Protein AF-A0A4Q8B9F4-F1 (afdb_monomer_lite)

Sequence (255 aa):
MKPRIVRTHDILRYARDASPHEETLDGYLNYYFVTSSPDGSLPRIQLERGINAPANVHGPDGVRRPVVALRSSPWKAGHATNPWYDEFDLNHGRVRYYGDHKATTPGSLGTTAGNKALIEAWPLFAATSIKDRLLAPPLLLFRSVTVERDGQALVKGHVEFCGVGIIQSLEQVVQQDGNTGGSFPNLALDIAVVDASDRGDAFDMRWIDDRRNPDLDSLQANRYAPLSWSRWVREGNHAFPQIQRSVIPPPRTGS

pLDDT: mean 91.55, std 11.6, range [42.44, 98.81]

Foldseek 3Di:
DDWQKDFFQFKEFADPPDDLCDQDDPNGGHPSVRQDDNVNPDDTFDDDAAKTWDDWFAAPLGIAGLAIEHEFECVPPPPPQFPDGWDAPLQFQKIKDKHPDDPPDPDAQLPDPRRVVVVVLVCLQVDPALQSVLRRHKYWYKYQDWDADPNDTRRDRMIGTRAIWGWPDKDWDWTADRPPRDIDIIIITIIFHWDQVVVPRMATSVLSVLSRDRHDDSVSSCPRPGPLSVVCSVPPPVSRVPTGRHNDPDPPPDD

Organism: NCBI:txid1077942

Secondary structure (DSSP, 8-state):
----EEETT-EEE--TT--TT-SEETTEEEHHHHHS-TTS-S------SEEE-PPPEEETTEEE---EEEEE-GGGTT-TT-S---EEEGGGTEEEEE-S--TT--SSTT-SHHHHHHHHHHHHHS-SSHHHHHHPPPEEEEEE--EEETTEEE-SSEEEEEEEEEEEEEEEEEEE-TTT--EEEEEEEEEEEBP-GGGTSEEETHHHHHHH-TTS-TTGGGTTS-HHHHHHHHHGGGGHHHHB---PPPP----

Structure (mmCIF, N/CA/C/O backbone):
data_AF-A0A4Q8B9F4-F1
#
_entry.id   AF-A0A4Q8B9F4-F1
#
loop_
_atom_site.group_PDB
_atom_site.id
_atom_site.type_symbol
_atom_site.label_atom_id
_atom_site.label_alt_id
_atom_site.label_comp_id
_atom_site.label_asym_id
_atom_site.label_entity_id
_atom_site.label_seq_id
_atom_site.pdbx_PDB_ins_code
_atom_site.Cartn_x
_atom_site.Cartn_y
_atom_site.Cartn_z
_atom_site.occupancy
_atom_site.B_iso_or_equiv
_atom_site.auth_seq_id
_atom_site.auth_comp_id
_atom_site.auth_asym_id
_atom_site.auth_atom_id
_atom_site.pdbx_PDB_model_num
ATOM 1 N N . MET A 1 1 ? 0.426 -23.642 -6.861 1.00 71.88 1 MET A N 1
ATOM 2 C CA . MET A 1 1 ? -0.127 -22.935 -5.682 1.00 71.88 1 MET A CA 1
ATOM 3 C C . MET A 1 1 ? -1.546 -22.457 -5.997 1.00 71.88 1 MET A C 1
ATOM 5 O O . MET A 1 1 ? -1.733 -21.880 -7.070 1.00 71.88 1 MET A O 1
ATOM 9 N N . LYS A 1 2 ? -2.529 -22.736 -5.120 1.00 84.38 2 LYS A N 1
ATOM 10 C CA . LYS A 1 2 ? -3.940 -22.311 -5.277 1.00 84.38 2 LYS A CA 1
ATOM 11 C C . LYS A 1 2 ? -4.011 -20.769 -5.347 1.00 84.38 2 LYS A C 1
ATOM 13 O O . LYS A 1 2 ? -3.293 -20.130 -4.574 1.00 84.38 2 LYS A O 1
ATOM 18 N N . PRO A 1 3 ? -4.809 -20.172 -6.254 1.00 89.25 3 PRO A N 1
ATOM 19 C CA . PRO A 1 3 ? -5.053 -18.728 -6.253 1.00 89.25 3 PRO A CA 1
ATOM 20 C C . PRO A 1 3 ? -5.606 -18.252 -4.908 1.00 89.25 3 PRO A C 1
ATOM 22 O O . PRO A 1 3 ? -6.408 -18.961 -4.298 1.00 89.25 3 PRO A O 1
ATOM 25 N N . ARG A 1 4 ? -5.192 -17.062 -4.459 1.00 94.06 4 ARG A N 1
ATOM 26 C CA . ARG A 1 4 ? -5.717 -16.427 -3.238 1.00 94.06 4 ARG A CA 1
ATOM 27 C C . ARG A 1 4 ? -6.233 -15.049 -3.604 1.00 94.06 4 ARG A C 1
ATOM 29 O O . ARG A 1 4 ? -5.455 -14.130 -3.832 1.00 94.06 4 ARG A O 1
ATOM 36 N N . ILE A 1 5 ? -7.547 -14.967 -3.759 1.00 96.19 5 ILE A N 1
ATOM 37 C CA . ILE A 1 5 ? -8.224 -13.828 -4.370 1.00 96.19 5 ILE A CA 1
ATOM 38 C C . ILE A 1 5 ? -8.816 -12.932 -3.285 1.00 96.19 5 ILE A C 1
ATOM 40 O O . ILE A 1 5 ? -9.448 -13.433 -2.360 1.00 96.19 5 ILE A O 1
ATOM 44 N N . VAL A 1 6 ? -8.644 -11.621 -3.439 1.00 97.88 6 VAL A N 1
ATOM 45 C CA . VAL A 1 6 ? -9.356 -10.586 -2.676 1.00 97.88 6 VAL A CA 1
ATOM 46 C C . VAL A 1 6 ? -9.935 -9.563 -3.638 1.00 97.88 6 VAL A C 1
ATOM 48 O O . VAL A 1 6 ? -9.301 -9.226 -4.639 1.00 97.88 6 VAL A O 1
ATOM 51 N N . ARG A 1 7 ? -11.142 -9.086 -3.356 1.00 97.88 7 ARG A N 1
ATOM 52 C CA . ARG A 1 7 ? -11.835 -8.071 -4.146 1.00 97.88 7 ARG A CA 1
ATOM 53 C C . ARG A 1 7 ? -11.910 -6.757 -3.410 1.00 97.88 7 ARG A C 1
ATOM 55 O O . ARG A 1 7 ? -11.971 -6.723 -2.182 1.00 97.88 7 ARG A O 1
ATOM 62 N N . THR A 1 8 ? -11.918 -5.666 -4.163 1.00 97.00 8 THR A N 1
ATOM 63 C CA . THR A 1 8 ? -12.261 -4.361 -3.595 1.00 97.00 8 THR A CA 1
ATOM 64 C C . THR A 1 8 ? -13.626 -4.468 -2.903 1.00 97.00 8 THR A C 1
ATOM 66 O O . THR A 1 8 ? -14.550 -5.065 -3.451 1.00 97.00 8 THR A O 1
ATOM 69 N N . HIS A 1 9 ? -13.738 -3.898 -1.704 1.00 97.06 9 HIS A N 1
ATOM 70 C CA . HIS A 1 9 ? -14.872 -4.011 -0.779 1.00 97.06 9 HIS A CA 1
ATOM 71 C C . HIS A 1 9 ? -15.017 -5.343 -0.027 1.00 97.06 9 HIS A C 1
ATOM 73 O O . HIS A 1 9 ? -15.901 -5.443 0.827 1.00 97.06 9 HIS A O 1
ATOM 79 N N . ASP A 1 10 ? -14.142 -6.335 -0.241 1.00 98.19 10 ASP A N 1
ATOM 80 C CA . ASP A 1 10 ? -14.108 -7.502 0.644 1.00 98.19 10 ASP A CA 1
ATOM 81 C C . ASP A 1 10 ? -13.783 -7.049 2.071 1.00 98.19 10 ASP A C 1
ATOM 83 O O . ASP A 1 10 ? -12.840 -6.286 2.309 1.00 98.19 10 ASP A O 1
ATOM 87 N N . ILE A 1 11 ? -14.559 -7.553 3.031 1.00 98.19 11 ILE A N 1
ATOM 88 C CA . ILE A 1 11 ? -14.303 -7.375 4.457 1.00 98.19 11 ILE A CA 1
ATOM 89 C C . ILE A 1 11 ? -13.530 -8.591 4.957 1.00 98.19 11 ILE A C 1
ATOM 91 O O . ILE A 1 11 ? -13.988 -9.730 4.858 1.00 98.19 11 ILE A O 1
ATOM 95 N N . LEU A 1 12 ? -12.355 -8.331 5.522 1.00 98.44 12 LEU A N 1
ATOM 96 C CA . LEU A 1 12 ? -11.452 -9.338 6.043 1.00 98.44 12 LEU A CA 1
ATOM 97 C C . LEU A 1 12 ? -11.388 -9.279 7.565 1.00 98.44 12 LEU A C 1
ATOM 99 O O . LEU A 1 12 ? -11.321 -8.206 8.178 1.00 98.44 12 LEU A O 1
ATOM 103 N N . ARG A 1 13 ? -11.304 -10.458 8.178 1.00 97.75 13 ARG A N 1
ATOM 104 C CA . ARG A 1 13 ? -10.969 -10.611 9.588 1.00 97.75 13 ARG A CA 1
ATOM 105 C C . ARG A 1 13 ? -9.460 -10.465 9.772 1.00 97.75 13 ARG A C 1
ATOM 107 O O . ARG A 1 13 ? -8.675 -11.247 9.240 1.00 97.75 13 ARG A O 1
ATOM 114 N N . TYR A 1 14 ? -9.057 -9.480 10.571 1.00 97.31 14 TYR A N 1
ATOM 115 C CA . TYR A 1 14 ? -7.672 -9.255 10.990 1.00 97.31 14 TYR A CA 1
ATOM 116 C C . TYR A 1 14 ? -7.506 -9.570 12.483 1.00 97.31 14 TYR A C 1
ATOM 118 O O . TYR A 1 14 ? -7.807 -8.737 13.346 1.00 97.31 14 TYR A O 1
ATOM 126 N N . ALA A 1 15 ? -7.043 -10.781 12.801 1.00 95.19 15 ALA A N 1
ATOM 127 C CA . ALA A 1 15 ? -6.679 -11.196 14.159 1.00 95.19 15 ALA A CA 1
ATOM 128 C C . ALA A 1 15 ? -5.186 -11.521 14.205 1.00 95.19 15 ALA A C 1
ATOM 130 O O . ALA A 1 15 ? -4.709 -12.272 13.361 1.00 95.19 15 ALA A O 1
ATOM 131 N N . ARG A 1 16 ? -4.447 -10.955 15.168 1.00 89.50 16 ARG A N 1
ATOM 132 C CA . ARG A 1 16 ? -2.973 -11.023 15.229 1.00 89.50 16 ARG A CA 1
ATOM 133 C C . ARG A 1 16 ? -2.439 -12.464 15.255 1.00 89.50 16 ARG A C 1
ATOM 135 O O . ARG A 1 16 ? -1.387 -12.736 14.684 1.00 89.50 16 ARG A O 1
ATOM 142 N N . ASP A 1 17 ? -3.176 -13.357 15.890 1.00 89.38 17 ASP A N 1
ATOM 143 C CA . ASP A 1 17 ? -2.884 -14.768 16.124 1.00 89.38 17 ASP A CA 1
ATOM 144 C C . ASP A 1 17 ? -3.534 -15.720 15.107 1.00 89.38 17 ASP A C 1
ATOM 146 O O . ASP A 1 17 ? -3.263 -16.918 15.154 1.00 89.38 17 ASP A O 1
ATOM 150 N N . ALA A 1 18 ? -4.321 -15.215 14.147 1.00 91.88 18 ALA A N 1
ATOM 151 C CA . ALA A 1 18 ? -5.015 -16.068 13.183 1.00 91.88 18 ALA A CA 1
ATOM 152 C C . ALA A 1 18 ? -4.050 -16.952 12.379 1.00 91.88 18 ALA A C 1
ATOM 154 O O . ALA A 1 18 ? -2.946 -16.537 12.002 1.00 91.88 18 ALA A O 1
ATOM 155 N N . SER A 1 19 ? -4.481 -18.181 12.104 1.00 91.19 19 SER A N 1
ATOM 156 C CA . SER A 1 19 ? -3.746 -19.130 11.271 1.00 91.19 19 SER A CA 1
ATOM 157 C C . SER A 1 19 ? -3.769 -18.683 9.804 1.00 91.19 19 SER A C 1
ATOM 159 O O . SER A 1 19 ? -4.830 -18.316 9.312 1.00 91.19 19 SER A O 1
ATOM 161 N N . PRO A 1 20 ? -2.655 -18.734 9.052 1.00 91.38 20 PRO A N 1
ATOM 162 C CA . PRO A 1 20 ? -2.655 -18.436 7.618 1.00 91.38 20 PRO A CA 1
ATOM 163 C C . PRO A 1 20 ? -3.232 -19.580 6.764 1.00 91.38 20 PRO A C 1
ATOM 165 O O . PRO A 1 20 ? -3.319 -19.447 5.549 1.00 91.38 20 PRO A O 1
ATOM 168 N N . HIS A 1 21 ? -3.603 -20.714 7.364 1.00 90.75 21 HIS A N 1
ATOM 169 C CA . HIS A 1 21 ? -4.155 -21.865 6.639 1.00 90.75 21 HIS A CA 1
ATOM 170 C C . HIS A 1 21 ? -5.689 -21.881 6.613 1.00 90.75 21 HIS A C 1
ATOM 172 O O . HIS A 1 21 ? -6.283 -22.631 5.843 1.00 90.75 21 HIS A O 1
ATOM 178 N N . GLU A 1 22 ? -6.330 -21.051 7.435 1.00 93.00 22 GLU A N 1
ATOM 179 C CA . GLU A 1 22 ? -7.786 -20.951 7.524 1.00 93.00 22 GLU A CA 1
ATOM 180 C C . GLU A 1 22 ? -8.293 -19.877 6.564 1.00 93.00 22 GLU A C 1
ATOM 182 O O . GLU A 1 22 ? -8.042 -18.696 6.781 1.00 93.00 22 GLU A O 1
ATOM 187 N N . GLU A 1 23 ? -9.012 -20.274 5.511 1.00 94.75 23 GLU A N 1
ATOM 188 C CA . GLU A 1 23 ? -9.537 -19.349 4.492 1.00 94.75 23 GLU A CA 1
ATOM 189 C C . GLU A 1 23 ? -10.514 -18.324 5.087 1.00 94.75 23 GLU A C 1
ATOM 191 O O . GLU A 1 23 ? -10.466 -17.139 4.756 1.00 94.75 23 GLU A O 1
ATOM 196 N N . THR A 1 24 ? -11.342 -18.754 6.036 1.00 96.31 24 THR A N 1
ATOM 197 C CA . THR A 1 24 ? -12.317 -17.903 6.721 1.00 96.31 24 THR A CA 1
ATOM 198 C C . THR A 1 24 ? -12.108 -17.932 8.227 1.00 96.31 24 THR A C 1
ATOM 200 O O . THR A 1 24 ? -11.888 -18.999 8.794 1.00 96.31 24 THR A O 1
ATOM 203 N N . LEU A 1 25 ? -12.268 -16.783 8.879 1.00 95.44 25 LEU A N 1
ATOM 204 C CA . LEU A 1 25 ? -12.273 -16.638 10.331 1.00 95.44 25 LEU A CA 1
ATOM 205 C C . LEU A 1 25 ? -13.447 -15.742 10.727 1.00 95.44 25 LEU A C 1
ATOM 207 O O . LEU A 1 25 ? -13.635 -14.675 10.145 1.00 95.44 25 LEU A O 1
ATOM 211 N N . ASP A 1 26 ? -14.243 -16.171 11.710 1.00 92.94 26 ASP A N 1
ATOM 212 C CA . ASP A 1 26 ? -15.419 -15.424 12.183 1.00 92.94 26 ASP A CA 1
ATOM 213 C C . ASP A 1 26 ? -16.469 -15.117 11.090 1.00 92.94 26 ASP A C 1
ATOM 215 O O . ASP A 1 26 ? -17.219 -14.151 11.201 1.00 92.94 26 ASP A O 1
ATOM 219 N N . GLY A 1 27 ? -16.535 -15.940 10.036 1.00 93.69 27 GLY A N 1
ATOM 220 C CA . GLY A 1 27 ? -17.445 -15.748 8.897 1.00 93.69 27 GLY A CA 1
ATOM 221 C C . GLY A 1 27 ? -16.935 -14.782 7.820 1.00 93.69 27 GLY A C 1
ATOM 222 O O . GLY A 1 27 ? -17.615 -14.585 6.819 1.00 93.69 27 GLY A O 1
ATOM 223 N N . TYR A 1 28 ? -15.735 -14.222 7.988 1.00 96.62 28 TYR A N 1
ATOM 224 C CA . TYR A 1 28 ? -15.098 -13.319 7.027 1.00 96.62 28 TYR A CA 1
ATOM 225 C C . TYR A 1 28 ? -13.832 -13.944 6.444 1.00 96.62 28 TYR A C 1
ATOM 227 O O . TYR A 1 28 ? -13.221 -14.829 7.046 1.00 96.62 28 TYR A O 1
ATOM 235 N N . LEU A 1 29 ? -13.401 -13.450 5.284 1.00 97.25 29 LEU A N 1
ATOM 236 C CA . LEU A 1 29 ? -12.128 -13.834 4.677 1.00 97.25 29 LEU A CA 1
ATOM 237 C C . LEU A 1 29 ? -10.975 -13.506 5.636 1.00 97.25 29 LEU A C 1
ATOM 239 O O . LEU A 1 29 ? -10.881 -12.401 6.169 1.00 97.25 29 LEU A O 1
ATOM 243 N N . ASN A 1 30 ? -10.091 -14.461 5.890 1.00 97.19 30 ASN A N 1
ATOM 244 C CA . ASN A 1 30 ? -8.990 -14.263 6.823 1.00 97.19 30 ASN A CA 1
ATOM 245 C C . ASN A 1 30 ? -7.842 -13.494 6.157 1.00 97.19 30 ASN A C 1
ATOM 247 O O . ASN A 1 30 ? -7.239 -13.957 5.187 1.00 97.19 30 ASN A O 1
ATOM 251 N N . TYR A 1 31 ? -7.480 -12.341 6.721 1.00 97.81 31 TYR A N 1
ATOM 252 C CA . TYR A 1 31 ? -6.389 -11.514 6.206 1.00 97.81 31 TYR A CA 1
ATOM 253 C C . TYR A 1 31 ? -5.068 -12.287 6.062 1.00 97.81 31 TYR A C 1
ATOM 255 O O . TYR A 1 31 ? -4.373 -12.140 5.052 1.00 97.81 31 TYR A O 1
ATOM 263 N N . TYR A 1 32 ? -4.709 -13.125 7.042 1.00 95.81 32 TYR A N 1
ATOM 264 C CA . TYR A 1 32 ? -3.434 -13.841 6.999 1.00 95.81 32 TYR A CA 1
ATOM 265 C C . TYR A 1 32 ? -3.431 -15.004 6.018 1.00 95.81 32 TYR A C 1
ATOM 267 O O . TYR A 1 32 ? -2.366 -15.296 5.481 1.00 95.81 32 TYR A O 1
ATOM 275 N N . PHE A 1 33 ? -4.581 -15.611 5.727 1.00 94.75 33 PHE A N 1
ATOM 276 C CA . PHE A 1 33 ? -4.686 -16.580 4.637 1.00 94.75 33 PHE A CA 1
ATOM 277 C C . PHE A 1 33 ? -4.380 -15.937 3.288 1.00 94.75 33 PHE A C 1
ATOM 279 O O . PHE A 1 33 ? -3.627 -16.475 2.477 1.00 94.75 33 PHE A O 1
ATOM 286 N N . VAL A 1 34 ? -4.918 -14.740 3.069 1.00 95.56 34 VAL A N 1
ATOM 287 C CA . VAL A 1 34 ? -4.784 -14.042 1.794 1.00 95.56 34 VAL A CA 1
ATOM 288 C C . VAL A 1 34 ? -3.373 -13.480 1.595 1.00 95.56 34 VAL A C 1
ATOM 290 O O . VAL A 1 34 ? -2.839 -13.559 0.494 1.00 95.56 34 VAL A O 1
ATOM 293 N N . THR A 1 35 ? -2.736 -12.961 2.648 1.00 94.62 35 THR A N 1
ATOM 294 C CA . THR A 1 35 ? -1.473 -12.198 2.539 1.00 94.62 35 THR A CA 1
ATOM 295 C C . THR A 1 35 ? -0.203 -12.960 2.926 1.00 94.62 35 THR A C 1
ATOM 297 O O . THR A 1 35 ? 0.903 -12.494 2.639 1.00 94.62 35 THR A O 1
ATOM 300 N N . SER A 1 36 ? -0.314 -14.114 3.589 1.00 89.69 36 SER A N 1
ATOM 301 C CA . SER A 1 36 ? 0.857 -14.907 3.995 1.00 89.69 36 SER A CA 1
ATOM 302 C C . SER A 1 36 ? 1.222 -15.953 2.947 1.00 89.69 36 SER A C 1
ATOM 304 O O . SER A 1 36 ? 0.368 -16.389 2.173 1.00 89.69 36 SER A O 1
ATOM 306 N N . SER A 1 37 ? 2.487 -16.389 2.963 1.00 84.38 37 SER A N 1
ATOM 307 C CA . SER A 1 37 ? 2.919 -17.529 2.151 1.00 84.38 37 SER A CA 1
ATOM 308 C C . SER A 1 37 ? 2.210 -18.803 2.628 1.00 84.38 37 SER A C 1
ATOM 310 O O . SER A 1 37 ? 2.212 -19.056 3.838 1.00 84.38 37 SER A O 1
ATOM 312 N N . PRO A 1 38 ? 1.638 -19.629 1.733 1.00 79.25 38 PRO A N 1
ATOM 313 C CA . PRO A 1 38 ? 0.889 -20.825 2.124 1.00 79.25 38 PRO A CA 1
ATOM 314 C C . PRO A 1 38 ? 1.710 -21.879 2.867 1.00 79.25 38 PRO A C 1
ATOM 316 O O . PRO A 1 38 ? 1.149 -22.660 3.627 1.00 79.25 38 PRO A O 1
ATOM 319 N N . ASP A 1 39 ? 3.018 -21.919 2.627 1.00 84.44 39 ASP A N 1
ATOM 320 C CA . ASP A 1 39 ? 3.962 -22.853 3.248 1.00 84.44 39 ASP A CA 1
ATOM 321 C C . ASP A 1 39 ? 4.580 -22.313 4.551 1.00 84.44 39 ASP A C 1
ATOM 323 O O . ASP A 1 39 ? 5.394 -22.988 5.174 1.00 84.44 39 ASP A O 1
ATOM 327 N N . GLY A 1 40 ? 4.222 -21.089 4.959 1.00 81.50 40 GLY A N 1
ATOM 328 C CA . GLY A 1 40 ? 4.780 -20.437 6.143 1.00 81.50 40 GLY A CA 1
ATOM 329 C C . GLY A 1 40 ? 6.267 -20.075 6.037 1.00 81.50 40 GLY A C 1
ATOM 330 O O . GLY A 1 40 ? 6.841 -19.637 7.032 1.00 81.50 40 GLY A O 1
ATOM 331 N N . SER A 1 41 ? 6.888 -20.212 4.858 1.00 85.00 41 SER A N 1
ATOM 332 C CA . SER A 1 41 ? 8.323 -19.948 4.655 1.00 85.00 41 SER A CA 1
ATOM 333 C C . SER A 1 41 ? 8.693 -18.473 4.815 1.00 85.00 41 SER A C 1
ATOM 335 O O . SER A 1 41 ? 9.840 -18.135 5.109 1.00 85.00 41 SER A O 1
ATOM 337 N N . LEU A 1 42 ? 7.715 -17.581 4.650 1.00 86.19 42 LEU A N 1
ATOM 338 C CA . LEU A 1 42 ? 7.906 -16.143 4.718 1.00 86.19 42 LEU A CA 1
ATOM 339 C C . LEU A 1 42 ? 7.176 -15.537 5.929 1.00 86.19 42 LEU A C 1
ATOM 341 O O . LEU A 1 42 ? 6.036 -15.919 6.207 1.00 86.19 42 LEU A O 1
ATOM 345 N N . PRO A 1 43 ? 7.755 -14.516 6.598 1.00 90.69 43 PRO A N 1
ATOM 346 C CA . PRO A 1 43 ? 7.102 -13.820 7.709 1.00 90.69 43 PRO A CA 1
ATOM 347 C C . PRO A 1 43 ? 5.708 -13.280 7.355 1.00 90.69 43 PRO A C 1
ATOM 349 O O . PRO A 1 43 ? 5.411 -12.979 6.200 1.00 90.69 43 PRO A O 1
ATOM 352 N N . ARG A 1 44 ? 4.829 -13.094 8.337 1.00 92.62 44 ARG A N 1
ATOM 353 C CA . ARG A 1 44 ? 3.497 -12.521 8.075 1.00 92.62 44 ARG A CA 1
ATOM 354 C C . ARG A 1 44 ? 3.594 -11.025 7.760 1.00 92.62 44 ARG A C 1
ATOM 356 O O . ARG A 1 44 ? 4.361 -10.310 8.404 1.00 92.62 44 ARG A O 1
ATOM 363 N N . ILE A 1 45 ? 2.790 -10.542 6.813 1.00 94.88 45 ILE A N 1
ATOM 364 C CA . ILE A 1 45 ? 2.667 -9.104 6.532 1.00 94.88 45 ILE A CA 1
ATOM 365 C C . ILE A 1 45 ? 1.730 -8.505 7.579 1.00 94.88 45 ILE A C 1
ATOM 367 O O . ILE A 1 45 ? 0.528 -8.737 7.524 1.00 94.88 45 ILE A O 1
ATOM 371 N N . GLN A 1 46 ? 2.260 -7.756 8.542 1.00 95.31 46 GLN A N 1
ATOM 372 C CA . GLN A 1 46 ? 1.433 -7.092 9.554 1.00 95.31 46 GLN A CA 1
ATOM 373 C C . GLN A 1 46 ? 0.571 -5.986 8.928 1.00 95.31 46 GLN A C 1
ATOM 375 O O . GLN A 1 46 ? 0.972 -5.364 7.943 1.00 95.31 46 GLN A O 1
ATOM 380 N N . LEU A 1 47 ? -0.597 -5.729 9.522 1.00 96.62 47 LEU A N 1
ATOM 381 C CA . LEU A 1 47 ? -1.505 -4.648 9.125 1.00 96.62 47 LEU A CA 1
ATOM 382 C C . LEU A 1 47 ? -1.918 -3.822 10.349 1.00 96.62 47 LEU A C 1
ATOM 384 O O . LEU A 1 47 ? -3.097 -3.685 10.706 1.00 96.62 47 LEU A O 1
ATOM 388 N N . GLU A 1 48 ? -0.912 -3.284 11.030 1.00 95.19 48 GLU A N 1
ATOM 389 C CA . GLU A 1 48 ? -1.115 -2.311 12.097 1.00 95.19 48 GLU A CA 1
ATOM 390 C C . GLU A 1 48 ? -1.627 -0.983 11.514 1.00 95.19 48 GLU A C 1
ATOM 392 O O . GLU A 1 48 ? -1.679 -0.780 10.299 1.00 95.19 48 GLU A O 1
ATOM 397 N N . ARG A 1 49 ? -2.097 -0.074 12.372 1.00 92.88 49 ARG A N 1
ATOM 398 C CA . ARG A 1 49 ? -2.620 1.226 11.915 1.00 92.88 49 ARG A CA 1
ATOM 399 C C . ARG A 1 49 ? -1.503 2.041 11.254 1.00 92.88 49 ARG A C 1
ATOM 401 O O . ARG A 1 49 ? -0.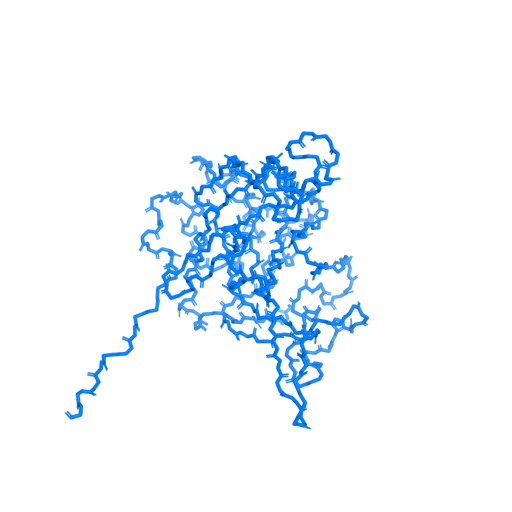445 2.195 11.854 1.00 92.88 49 ARG A O 1
ATOM 408 N N . GLY A 1 50 ? -1.772 2.624 10.085 1.00 95.44 50 GLY A N 1
ATOM 409 C CA . GLY A 1 50 ? -0.790 3.418 9.344 1.00 95.44 50 GLY A CA 1
ATOM 410 C C . GLY A 1 50 ? -0.141 2.640 8.198 1.00 95.44 50 GLY A C 1
ATOM 411 O O . GLY A 1 50 ? -0.823 1.932 7.457 1.00 95.44 50 GLY A O 1
ATOM 412 N N . ILE A 1 51 ? 1.173 2.797 8.049 1.00 97.94 51 ILE A N 1
ATOM 413 C CA . ILE A 1 51 ? 1.962 2.279 6.926 1.00 97.94 51 ILE A CA 1
ATOM 414 C C . ILE A 1 51 ? 2.743 1.047 7.387 1.00 97.94 51 ILE A C 1
ATOM 416 O O . ILE A 1 51 ? 3.512 1.116 8.343 1.00 97.94 51 ILE A O 1
ATOM 420 N N . ASN A 1 52 ? 2.580 -0.073 6.686 1.00 98.00 52 ASN A N 1
ATOM 421 C CA . ASN A 1 52 ? 3.239 -1.337 7.001 1.00 98.00 52 ASN A CA 1
ATOM 422 C C . ASN A 1 52 ? 4.080 -1.777 5.803 1.00 98.00 52 ASN A C 1
ATOM 424 O O . ASN A 1 52 ? 3.554 -2.027 4.719 1.00 98.00 52 ASN A O 1
ATOM 428 N N . ALA A 1 53 ? 5.389 -1.894 5.993 1.00 95.94 53 ALA A N 1
ATOM 429 C CA . ALA A 1 53 ? 6.312 -2.331 4.956 1.00 95.94 53 ALA A CA 1
ATOM 430 C C . ALA A 1 53 ? 7.114 -3.537 5.471 1.00 95.94 53 ALA A C 1
ATOM 432 O O . ALA A 1 53 ? 7.889 -3.377 6.417 1.00 95.94 53 ALA A O 1
ATOM 433 N N . PRO A 1 54 ? 6.945 -4.745 4.901 1.00 94.75 54 PRO A N 1
ATOM 434 C CA . PRO A 1 54 ? 7.845 -5.856 5.191 1.00 94.75 54 PRO A CA 1
ATOM 435 C C . PRO A 1 54 ? 9.274 -5.548 4.713 1.00 94.75 54 PRO A C 1
ATOM 437 O O . PRO A 1 54 ? 9.515 -4.605 3.952 1.00 94.75 54 PRO A O 1
ATOM 440 N N . ALA A 1 55 ? 10.221 -6.375 5.157 1.00 93.81 55 ALA A N 1
ATOM 441 C CA . ALA A 1 55 ? 11.626 -6.257 4.785 1.00 93.81 55 ALA A CA 1
ATOM 442 C C . ALA A 1 55 ? 11.839 -6.292 3.261 1.00 93.81 55 ALA A C 1
ATOM 444 O O . ALA A 1 55 ? 11.066 -6.900 2.513 1.00 93.81 55 ALA A O 1
ATOM 445 N N . ASN A 1 56 ? 12.917 -5.643 2.818 1.00 96.69 56 ASN A N 1
ATOM 446 C CA . ASN A 1 56 ? 13.350 -5.693 1.428 1.00 96.69 56 ASN A CA 1
ATOM 447 C C . ASN A 1 56 ? 13.761 -7.119 1.036 1.00 96.69 56 ASN A C 1
ATOM 449 O O . ASN A 1 56 ? 14.245 -7.895 1.859 1.00 96.69 56 ASN A O 1
ATOM 453 N N . VAL A 1 57 ? 13.596 -7.429 -0.244 1.00 96.75 57 VAL A N 1
ATOM 454 C CA . VAL A 1 57 ? 13.950 -8.708 -0.855 1.00 96.75 57 VAL A CA 1
ATOM 455 C C . VAL A 1 57 ? 15.101 -8.469 -1.818 1.00 96.75 57 VAL A C 1
ATOM 457 O O . VAL A 1 57 ? 15.036 -7.571 -2.659 1.00 96.75 57 VAL A O 1
ATOM 460 N N . HIS A 1 58 ? 16.153 -9.268 -1.680 1.00 96.81 58 HIS A N 1
ATOM 461 C CA . HIS A 1 58 ? 17.303 -9.261 -2.575 1.00 96.81 58 HIS A CA 1
ATOM 462 C C . HIS A 1 58 ? 17.040 -10.276 -3.685 1.00 96.81 58 HIS A C 1
ATOM 464 O O . HIS A 1 58 ? 17.168 -11.474 -3.453 1.00 96.81 58 HIS A O 1
ATOM 470 N N . GLY A 1 59 ? 16.595 -9.787 -4.842 1.00 95.00 59 GLY A N 1
ATOM 471 C CA . GLY A 1 59 ? 16.359 -10.603 -6.027 1.00 95.00 59 GLY A CA 1
ATOM 472 C C . GLY A 1 59 ? 17.552 -10.614 -6.986 1.00 95.00 59 GLY A C 1
ATOM 473 O O . GLY A 1 59 ? 18.512 -9.862 -6.785 1.00 95.00 59 GLY A O 1
ATOM 474 N N . PRO A 1 60 ? 17.477 -11.399 -8.074 1.00 96.00 60 PRO A N 1
ATOM 475 C CA . PRO A 1 60 ? 18.553 -11.514 -9.060 1.00 96.00 60 PRO A CA 1
ATOM 476 C C . PRO A 1 60 ? 18.875 -10.200 -9.791 1.00 96.00 60 PRO A C 1
ATOM 478 O O . PRO A 1 60 ? 20.001 -9.998 -10.237 1.00 96.00 60 PRO A O 1
ATOM 481 N N . ASP A 1 61 ? 17.898 -9.299 -9.919 1.00 94.12 61 ASP A N 1
ATOM 482 C CA . ASP A 1 61 ? 17.994 -8.043 -10.670 1.00 94.12 61 ASP A CA 1
ATOM 483 C C . ASP A 1 61 ? 18.011 -6.782 -9.787 1.00 94.12 61 ASP A C 1
ATOM 485 O O . ASP A 1 61 ? 18.032 -5.661 -10.307 1.00 94.12 61 ASP A O 1
ATOM 489 N N . GLY A 1 62 ? 18.055 -6.953 -8.460 1.00 91.56 62 GLY A N 1
ATOM 490 C CA . GLY A 1 62 ? 18.210 -5.864 -7.502 1.00 91.56 62 GLY A CA 1
ATOM 491 C C . GLY A 1 62 ? 17.455 -6.059 -6.189 1.00 91.56 62 GLY A C 1
ATOM 492 O O . GLY A 1 62 ? 16.849 -7.094 -5.909 1.00 91.56 62 GLY A O 1
ATOM 493 N N . VAL A 1 63 ? 17.494 -5.016 -5.361 1.00 95.69 63 VAL A N 1
ATOM 494 C CA . VAL A 1 63 ? 16.731 -4.956 -4.112 1.00 95.69 63 VAL A CA 1
ATOM 495 C C . VAL A 1 63 ? 15.351 -4.390 -4.408 1.00 95.69 63 VAL A C 1
ATOM 497 O O . VAL A 1 63 ? 15.235 -3.318 -4.997 1.00 95.69 63 VAL A O 1
ATOM 500 N N . ARG A 1 64 ? 14.300 -5.077 -3.958 1.00 96.38 64 ARG A N 1
ATOM 501 C CA . ARG A 1 64 ? 12.920 -4.597 -4.086 1.00 96.38 64 ARG A CA 1
ATOM 502 C C . ARG A 1 64 ? 12.188 -4.633 -2.759 1.00 96.38 64 ARG A C 1
ATOM 504 O O . ARG A 1 64 ? 12.357 -5.551 -1.957 1.00 96.38 64 ARG A O 1
ATOM 511 N N . ARG A 1 65 ? 11.295 -3.668 -2.560 1.00 97.62 65 ARG A N 1
ATOM 512 C CA . ARG A 1 65 ? 10.246 -3.792 -1.551 1.00 97.62 65 ARG A CA 1
ATOM 513 C C . ARG A 1 65 ? 9.102 -4.605 -2.163 1.00 97.62 65 ARG A C 1
ATOM 515 O O . ARG A 1 65 ? 8.622 -4.258 -3.248 1.00 97.62 65 ARG A O 1
ATOM 522 N N . PRO A 1 66 ? 8.660 -5.699 -1.524 1.00 97.50 66 PRO A N 1
ATOM 523 C CA . PRO A 1 66 ? 7.655 -6.553 -2.137 1.00 97.50 66 PRO A CA 1
ATOM 524 C C . PRO A 1 66 ? 6.284 -5.876 -2.180 1.00 97.50 66 PRO A C 1
ATOM 526 O O . PRO A 1 66 ? 5.558 -6.054 -3.148 1.00 97.50 66 PRO A O 1
ATOM 529 N N . VAL A 1 67 ? 5.941 -5.092 -1.1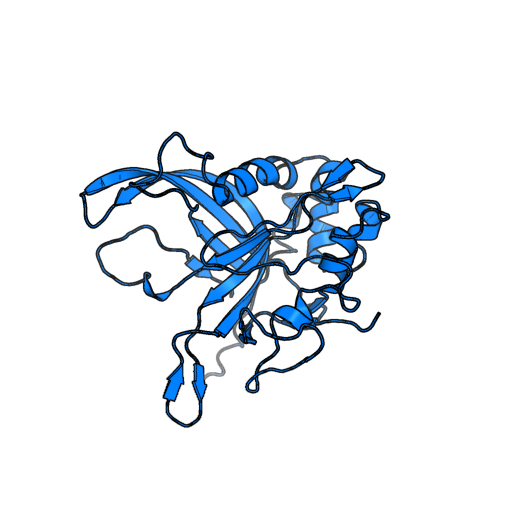56 1.00 98.38 67 VAL A N 1
ATOM 530 C CA . VAL A 1 67 ? 4.627 -4.465 -0.978 1.00 98.38 67 VAL A CA 1
ATOM 531 C C . VAL A 1 67 ? 4.714 -3.377 0.093 1.00 98.38 67 VAL A C 1
ATOM 533 O O . VAL A 1 67 ? 5.609 -3.420 0.940 1.00 98.38 67 VAL A O 1
ATOM 536 N N . VAL A 1 68 ? 3.784 -2.426 0.085 1.00 98.62 68 VAL A N 1
ATOM 537 C CA . VAL A 1 68 ? 3.484 -1.556 1.232 1.00 98.62 68 VAL A CA 1
ATOM 538 C C . VAL A 1 68 ? 1.985 -1.664 1.507 1.00 98.62 68 VAL A C 1
ATOM 540 O O . VAL A 1 68 ? 1.182 -1.472 0.603 1.00 98.62 68 VAL A O 1
ATOM 543 N N . ALA A 1 69 ? 1.590 -1.992 2.734 1.00 98.50 69 ALA A N 1
ATOM 544 C CA . ALA A 1 69 ? 0.189 -2.096 3.127 1.00 98.50 69 ALA 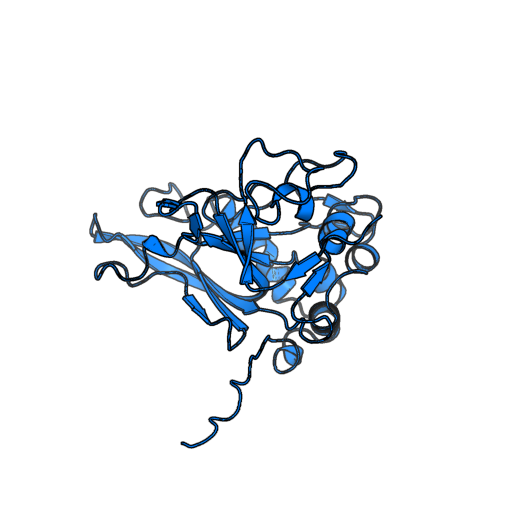A CA 1
ATOM 545 C C . ALA A 1 69 ? -0.222 -0.883 3.972 1.00 98.50 69 ALA A C 1
ATOM 547 O O . ALA A 1 69 ? 0.346 -0.621 5.037 1.00 98.50 69 ALA A O 1
ATOM 548 N N . LEU A 1 70 ? -1.211 -0.136 3.490 1.00 98.50 70 LEU A N 1
ATOM 549 C CA . LEU A 1 70 ? -1.743 1.060 4.130 1.00 98.50 70 LEU A CA 1
ATOM 550 C C . LEU A 1 70 ? -3.050 0.719 4.831 1.00 98.50 70 LEU A C 1
ATOM 552 O O . LEU A 1 70 ? -3.973 0.206 4.206 1.00 98.50 70 LEU A O 1
ATOM 556 N N . ARG A 1 71 ? -3.151 1.035 6.120 1.00 97.38 71 ARG A N 1
ATOM 557 C CA . ARG A 1 71 ? -4.381 0.882 6.895 1.00 97.38 71 ARG A CA 1
ATOM 558 C C . ARG A 1 71 ? -4.840 2.225 7.430 1.00 97.38 71 ARG A C 1
ATOM 560 O O . ARG A 1 71 ? -4.290 2.731 8.413 1.00 97.38 71 ARG A O 1
ATOM 567 N N . SER A 1 72 ? -5.908 2.750 6.843 1.00 94.50 72 SER A N 1
ATOM 568 C CA . SER A 1 72 ? -6.603 3.922 7.365 1.00 94.50 72 SER A CA 1
ATOM 569 C C . SER A 1 72 ? -7.587 3.560 8.486 1.00 94.50 72 SER A C 1
ATOM 571 O O . SER A 1 72 ? -8.051 2.421 8.640 1.00 94.50 72 SER A O 1
ATOM 573 N N . SER A 1 73 ? -7.886 4.546 9.325 1.00 85.31 73 SER A N 1
ATOM 574 C CA . SER A 1 73 ? -8.884 4.468 10.391 1.00 85.31 73 SER A CA 1
ATOM 575 C C . SER A 1 73 ? -9.869 5.628 10.214 1.00 85.31 73 SER A C 1
ATOM 577 O O . SER A 1 73 ? -9.605 6.715 10.733 1.00 85.31 73 SER A O 1
ATOM 579 N N . PRO A 1 74 ? -10.995 5.411 9.510 1.00 69.50 74 PRO A N 1
ATOM 580 C CA . PRO A 1 74 ? -11.917 6.479 9.117 1.00 69.50 74 PRO A CA 1
ATOM 581 C C . PRO A 1 74 ? -12.654 7.111 10.304 1.00 69.50 74 PRO A C 1
ATOM 583 O O . PRO A 1 74 ? -13.200 8.192 10.172 1.00 69.50 74 PRO A O 1
ATOM 586 N N . TRP A 1 75 ? -12.599 6.504 11.493 1.00 62.22 75 TRP A N 1
ATOM 587 C CA . TRP A 1 75 ? -13.200 7.007 12.739 1.00 62.22 75 TRP A CA 1
ATOM 588 C C . TRP A 1 75 ? -12.722 8.401 13.177 1.00 62.22 75 TRP A C 1
ATOM 590 O O . TRP A 1 75 ? -13.252 8.957 14.132 1.00 62.22 75 TRP A O 1
ATOM 600 N N . LYS A 1 76 ? -11.682 8.944 12.531 1.00 53.16 76 LYS A N 1
ATOM 601 C CA . LYS A 1 76 ? -11.193 10.311 12.747 1.00 53.16 76 LYS A CA 1
ATOM 602 C C . LYS A 1 76 ? -11.685 11.314 11.695 1.00 53.16 76 LYS A C 1
ATOM 604 O O . LYS A 1 76 ? -11.502 12.510 11.902 1.00 53.16 76 LYS A O 1
ATOM 609 N N . ALA A 1 77 ? -12.283 10.853 10.596 1.00 47.09 77 ALA A N 1
ATOM 610 C CA . ALA A 1 77 ? -12.909 11.706 9.594 1.00 47.09 77 ALA A CA 1
ATOM 611 C C . ALA A 1 77 ? -14.278 12.166 10.121 1.00 47.09 77 ALA A C 1
ATOM 613 O O . ALA A 1 77 ? -15.089 11.346 10.546 1.00 47.09 77 ALA A O 1
ATOM 614 N N . GLY A 1 78 ? -14.521 13.478 10.138 1.00 42.44 78 GLY A N 1
ATOM 615 C CA . GLY A 1 78 ? -15.799 14.059 10.570 1.00 42.44 78 GLY A CA 1
ATOM 616 C C . GLY A 1 78 ? -15.831 14.665 11.979 1.00 42.44 78 GLY A C 1
ATOM 617 O O . GLY A 1 78 ? -16.833 15.280 12.336 1.00 42.44 78 GLY A O 1
ATOM 618 N N . HIS A 1 79 ? -14.750 14.594 12.766 1.00 47.81 79 HIS A N 1
ATOM 619 C CA . HIS A 1 79 ? -14.593 15.530 13.884 1.00 47.81 79 HIS A CA 1
ATOM 620 C C . HIS A 1 79 ? -14.126 16.875 13.320 1.00 47.81 79 HIS A C 1
ATOM 622 O O . HIS A 1 79 ? -13.101 16.936 12.646 1.00 47.81 79 HIS A O 1
ATOM 628 N N . ALA A 1 80 ? -14.876 17.943 13.601 1.00 45.84 80 ALA A N 1
ATOM 629 C CA . ALA A 1 80 ? -14.723 19.303 13.065 1.00 45.84 80 ALA A CA 1
ATOM 630 C C . ALA A 1 80 ? -13.351 19.989 13.304 1.00 45.84 80 ALA A C 1
ATOM 632 O O . ALA A 1 80 ? -13.207 21.180 13.051 1.00 45.84 80 ALA A O 1
ATOM 633 N N . THR A 1 81 ? -12.344 19.269 13.803 1.00 51.00 81 THR A N 1
ATOM 634 C CA . THR A 1 81 ? -11.074 19.801 14.310 1.00 51.00 81 THR A CA 1
ATOM 635 C C . THR A 1 81 ? -9.823 19.274 13.599 1.00 51.00 81 THR A C 1
ATOM 637 O O . THR A 1 81 ? -8.723 19.667 13.980 1.00 51.00 81 THR A O 1
ATOM 640 N N . ASN A 1 82 ? -9.936 18.424 12.565 1.00 56.47 82 ASN A N 1
ATOM 641 C CA . ASN A 1 82 ? -8.771 17.993 11.781 1.00 56.47 82 ASN A CA 1
ATOM 642 C C . ASN A 1 82 ? -9.042 18.034 10.262 1.00 56.47 82 ASN A C 1
ATOM 644 O O . ASN A 1 82 ? -9.683 17.118 9.745 1.00 56.47 82 ASN A O 1
ATOM 648 N N . PRO A 1 83 ? -8.530 19.041 9.527 1.00 65.44 83 PRO A N 1
ATOM 649 C CA . PRO A 1 83 ? -8.678 19.115 8.071 1.00 65.44 83 PRO A CA 1
ATOM 650 C C . PRO A 1 83 ? -7.880 18.029 7.331 1.00 65.44 83 PRO A C 1
ATOM 652 O O . PRO A 1 83 ? -8.034 17.874 6.126 1.00 65.44 83 PRO A O 1
ATOM 655 N N . TRP A 1 84 ? -7.033 17.270 8.034 1.00 75.62 84 TRP A N 1
ATOM 656 C CA . TRP A 1 84 ? -6.161 16.258 7.451 1.00 75.62 84 TRP A CA 1
ATOM 657 C C . TRP A 1 84 ? -6.639 14.845 7.798 1.00 75.62 84 TRP A C 1
ATOM 659 O O . TRP A 1 84 ? -6.233 14.257 8.809 1.00 75.62 84 TRP A O 1
ATOM 669 N N . TYR A 1 85 ? -7.511 14.297 6.960 1.00 85.44 85 TYR A N 1
ATOM 670 C CA . TYR A 1 85 ? -7.986 12.918 7.045 1.00 85.44 85 TYR A CA 1
ATOM 671 C C . TYR A 1 85 ? -7.788 12.212 5.705 1.00 85.44 85 TYR A C 1
ATOM 673 O O . TYR A 1 85 ? -7.765 12.851 4.658 1.00 85.44 85 TYR A O 1
ATOM 681 N N . ASP A 1 86 ? -7.615 10.893 5.743 1.00 91.88 86 ASP A N 1
ATOM 682 C CA . ASP A 1 86 ? -7.482 10.123 4.510 1.00 91.88 86 ASP A CA 1
ATOM 683 C C . ASP A 1 86 ? -8.827 10.091 3.770 1.00 91.88 86 ASP A C 1
ATOM 685 O O . ASP A 1 86 ? -9.865 9.789 4.367 1.00 91.88 86 ASP A O 1
ATOM 689 N N . GLU A 1 87 ? -8.802 10.340 2.466 1.00 93.44 87 GLU A N 1
ATOM 690 C CA . GLU A 1 87 ? -9.984 10.331 1.607 1.00 93.44 87 GLU A CA 1
ATOM 691 C C . GLU A 1 87 ? -9.949 9.120 0.688 1.00 93.44 87 GLU A C 1
ATOM 693 O O . GLU A 1 87 ? -8.937 8.851 0.047 1.00 93.44 87 GLU A O 1
ATOM 698 N N . PHE A 1 88 ? -11.060 8.387 0.617 1.00 94.75 88 PHE A N 1
ATOM 699 C CA . PHE A 1 88 ? -11.199 7.198 -0.221 1.00 94.75 88 PHE A CA 1
ATOM 700 C C . PHE A 1 88 ? -12.375 7.383 -1.176 1.00 94.75 88 PHE A C 1
ATOM 702 O O . PHE A 1 88 ? -13.513 7.050 -0.844 1.00 94.75 88 PHE A O 1
ATOM 709 N N . ASP A 1 89 ? -12.090 7.879 -2.376 1.00 95.38 89 ASP A N 1
ATOM 710 C CA . ASP A 1 89 ? -13.035 7.957 -3.485 1.00 95.38 89 ASP A CA 1
ATOM 711 C C . ASP A 1 89 ? -12.799 6.784 -4.442 1.00 95.38 89 ASP A C 1
ATOM 713 O O . ASP A 1 89 ? -12.229 6.902 -5.531 1.00 95.38 89 ASP A O 1
ATOM 717 N N . LEU A 1 90 ? -13.215 5.598 -3.995 1.00 94.62 90 LEU A N 1
ATOM 718 C CA . LEU A 1 90 ? -12.992 4.362 -4.741 1.00 94.62 90 LEU A CA 1
ATOM 719 C C . LEU A 1 90 ? -13.764 4.341 -6.065 1.00 94.62 90 LEU A C 1
ATOM 721 O O . LEU A 1 90 ? -13.295 3.720 -7.018 1.00 94.62 90 LEU A O 1
ATOM 725 N N . ASN A 1 91 ? -14.894 5.048 -6.163 1.00 92.25 91 ASN A N 1
ATOM 726 C CA . ASN A 1 91 ? -15.690 5.135 -7.392 1.00 92.25 91 ASN A CA 1
ATOM 727 C C . ASN A 1 91 ? -14.917 5.794 -8.538 1.00 92.25 91 ASN A C 1
ATOM 729 O O . ASN A 1 91 ? -15.077 5.385 -9.686 1.00 92.25 91 ASN A O 1
ATOM 733 N N . HIS A 1 92 ? -14.044 6.752 -8.224 1.00 95.00 92 HIS A N 1
ATOM 734 C CA . HIS A 1 92 ? -13.134 7.373 -9.189 1.00 95.00 92 HIS A CA 1
ATOM 735 C C . HIS A 1 92 ? -11.690 6.866 -9.058 1.00 95.00 92 HIS A C 1
ATOM 737 O O . HIS A 1 92 ? -10.778 7.440 -9.654 1.00 95.00 92 HIS A O 1
ATOM 743 N N . GLY A 1 93 ? -11.468 5.819 -8.256 1.00 96.94 93 GLY A N 1
ATOM 744 C CA . GLY A 1 93 ? -10.163 5.204 -8.051 1.00 96.94 93 GLY A CA 1
ATOM 745 C C . GLY A 1 93 ? -9.133 6.162 -7.460 1.00 96.94 93 GLY A C 1
ATOM 746 O O . GLY A 1 93 ? -7.972 6.114 -7.861 1.00 96.94 93 GLY A O 1
ATOM 747 N N . ARG A 1 94 ? -9.538 7.065 -6.563 1.00 97.56 94 ARG A N 1
ATOM 748 C CA . ARG A 1 94 ? -8.668 8.077 -5.945 1.00 97.56 94 ARG A CA 1
ATOM 749 C C . ARG A 1 94 ? -8.603 7.888 -4.441 1.00 97.56 94 ARG A C 1
ATOM 751 O O . ARG A 1 94 ? -9.628 7.734 -3.780 1.00 97.56 94 ARG A O 1
ATOM 758 N N . VAL A 1 95 ? -7.394 7.935 -3.897 1.00 97.94 95 VAL A N 1
ATOM 759 C CA . VAL A 1 95 ? -7.165 7.950 -2.454 1.00 97.94 95 VAL A CA 1
ATOM 760 C C . VAL A 1 95 ? -6.174 9.056 -2.115 1.00 97.94 95 VAL A C 1
ATOM 762 O O . VAL A 1 95 ? -5.073 9.070 -2.660 1.00 97.94 95 VAL A O 1
ATOM 765 N N . ARG A 1 96 ? -6.547 9.955 -1.199 1.00 97.12 96 ARG A N 1
ATOM 766 C CA . ARG A 1 96 ? -5.619 10.900 -0.564 1.00 97.12 96 ARG A CA 1
ATOM 767 C C . ARG A 1 96 ? -5.203 10.306 0.774 1.00 97.12 96 ARG A C 1
ATOM 769 O O . ARG A 1 96 ? -6.060 10.060 1.619 1.00 97.12 96 ARG A O 1
ATOM 776 N N . TYR A 1 97 ? -3.914 10.051 0.969 1.00 96.94 97 TYR A N 1
ATOM 777 C CA . TYR A 1 97 ? -3.402 9.413 2.187 1.00 96.94 97 TYR A CA 1
ATOM 778 C C . TYR A 1 97 ? -2.324 10.265 2.851 1.00 96.94 97 TYR A C 1
ATOM 780 O O . TYR A 1 97 ? -1.437 10.781 2.169 1.00 96.94 97 TYR A O 1
ATOM 788 N N . TYR A 1 98 ? -2.372 10.382 4.177 1.00 95.69 98 TYR A N 1
ATOM 789 C CA . TYR A 1 98 ? -1.388 11.144 4.943 1.00 95.69 98 TYR A CA 1
ATOM 790 C C . TYR A 1 98 ? -0.398 10.247 5.682 1.00 95.69 98 TYR A C 1
ATOM 792 O O . TYR A 1 98 ? -0.733 9.198 6.228 1.00 95.69 98 TYR A O 1
ATOM 800 N N . GLY A 1 99 ? 0.847 10.708 5.734 1.00 95.38 99 GLY A N 1
ATOM 801 C CA . GLY A 1 99 ? 1.955 10.004 6.358 1.00 95.38 99 GLY A CA 1
ATOM 802 C C . GLY A 1 99 ? 1.824 9.785 7.870 1.00 95.38 99 GLY A C 1
ATOM 803 O O . GLY A 1 99 ? 0.941 10.316 8.560 1.00 95.38 99 GLY A O 1
ATOM 804 N N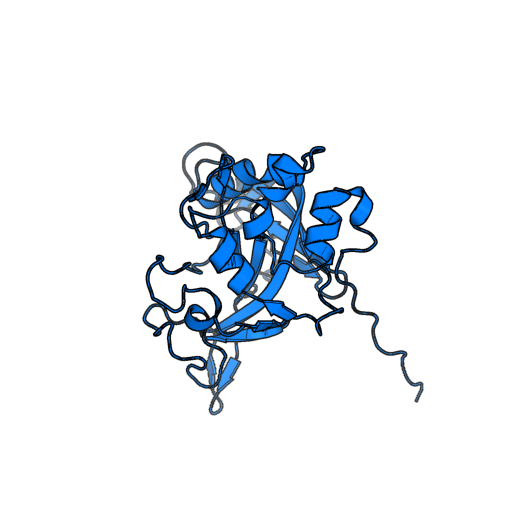 . ASP A 1 100 ? 2.759 9.014 8.418 1.00 93.69 100 ASP A N 1
ATOM 805 C CA . ASP A 1 100 ? 2.789 8.638 9.835 1.00 93.69 100 ASP A CA 1
ATOM 806 C C . ASP A 1 100 ? 3.579 9.608 10.731 1.00 93.69 100 ASP A C 1
ATOM 808 O O . ASP A 1 100 ? 3.714 9.350 11.927 1.00 93.69 100 ASP A O 1
ATOM 812 N N . HIS A 1 101 ? 4.036 10.751 10.207 1.00 93.06 101 HIS A N 1
ATOM 813 C CA . HIS A 1 101 ? 4.616 11.806 11.040 1.00 93.06 101 HIS A CA 1
ATOM 814 C C . HIS A 1 101 ? 3.519 12.473 11.885 1.00 93.06 101 HIS A C 1
ATOM 816 O O . HIS A 1 101 ? 2.401 12.709 11.413 1.00 93.06 101 HIS A O 1
ATOM 822 N N . LYS A 1 102 ? 3.815 12.734 13.159 1.00 88.94 102 LYS A N 1
ATOM 823 C CA . LYS A 1 102 ? 2.917 13.369 14.136 1.00 88.94 102 LYS A CA 1
ATOM 824 C C . LYS A 1 102 ? 3.655 14.498 14.846 1.00 88.94 102 LYS A C 1
ATOM 826 O O . LYS A 1 102 ? 4.878 14.505 14.870 1.00 88.94 102 LYS A O 1
ATOM 831 N N . ALA A 1 103 ? 2.924 15.397 15.504 1.00 87.50 103 ALA A N 1
ATOM 832 C CA . ALA A 1 103 ? 3.522 16.470 16.306 1.00 87.50 103 ALA A CA 1
ATOM 833 C C . ALA A 1 103 ? 4.488 15.962 17.393 1.00 87.50 103 ALA A C 1
ATOM 835 O O . ALA A 1 103 ? 5.445 16.640 17.745 1.00 87.50 103 ALA A O 1
ATOM 836 N N . THR A 1 104 ? 4.251 14.756 17.915 1.00 88.06 104 THR A N 1
ATOM 837 C CA . THR A 1 104 ? 5.097 14.114 18.930 1.00 88.06 104 THR A CA 1
ATOM 838 C C . THR A 1 104 ? 6.257 13.312 18.339 1.00 88.06 104 THR A C 1
ATOM 840 O O . THR A 1 104 ? 7.026 12.714 19.089 1.00 88.06 104 THR A O 1
ATOM 843 N N . THR A 1 105 ? 6.357 13.212 17.012 1.00 88.81 105 THR A N 1
ATOM 844 C CA . THR A 1 105 ? 7.425 12.468 16.349 1.00 88.81 105 THR A CA 1
ATOM 845 C C . THR A 1 105 ? 8.729 13.259 16.459 1.00 88.81 105 THR A C 1
ATOM 847 O O . THR A 1 105 ? 8.787 14.396 15.998 1.00 88.81 105 THR A O 1
ATOM 850 N N . PRO A 1 106 ? 9.797 12.683 17.034 1.00 83.75 106 PRO A N 1
ATOM 851 C CA . PRO A 1 106 ? 11.084 13.356 17.073 1.00 83.75 106 PRO A CA 1
ATOM 852 C C . PRO A 1 106 ? 11.757 13.362 15.689 1.00 83.75 106 PRO A C 1
ATOM 854 O O . PRO A 1 106 ? 11.686 12.392 14.926 1.00 83.75 106 PRO A O 1
ATOM 857 N N . GLY A 1 107 ? 12.493 14.436 15.407 1.00 86.44 107 GLY A N 1
ATOM 858 C CA . GLY A 1 107 ? 13.333 14.566 14.216 1.00 86.44 107 GLY A CA 1
ATOM 859 C C . GLY A 1 107 ? 12.611 15.115 12.983 1.00 86.44 107 GLY A C 1
ATOM 860 O O . GLY A 1 107 ? 11.543 15.710 13.074 1.00 86.44 107 GLY A O 1
ATOM 861 N N . SER A 1 108 ? 13.245 14.964 11.821 1.00 88.75 108 SER A N 1
ATOM 862 C CA . SER A 1 108 ? 12.759 15.496 10.546 1.00 88.75 108 SER A CA 1
ATOM 863 C C . SER A 1 108 ? 11.745 14.575 9.859 1.00 88.75 108 SER A C 1
ATOM 865 O O . SER A 1 108 ? 11.555 13.412 10.216 1.00 88.75 108 SER A O 1
ATOM 867 N N . LEU A 1 109 ? 11.095 15.090 8.818 1.00 89.06 109 LEU A N 1
ATOM 868 C CA . LEU A 1 109 ? 10.240 14.290 7.951 1.00 89.06 109 LEU A CA 1
ATOM 869 C C . LEU A 1 109 ? 11.011 13.090 7.368 1.00 89.06 109 LEU A C 1
ATOM 871 O O . LEU A 1 109 ? 12.130 13.242 6.882 1.00 89.06 109 LEU A O 1
ATOM 875 N N . GLY A 1 110 ? 10.405 11.900 7.414 1.00 89.00 110 GLY A N 1
ATOM 876 C CA . GLY A 1 110 ? 11.026 10.657 6.940 1.00 89.00 110 GLY A CA 1
ATOM 877 C C . GLY A 1 110 ? 11.816 9.878 7.998 1.00 89.00 110 GLY A C 1
ATOM 878 O O . GLY A 1 110 ? 12.397 8.848 7.667 1.00 89.00 110 GLY A O 1
ATOM 879 N N . THR A 1 111 ? 11.829 10.312 9.264 1.00 91.44 111 THR A N 1
ATOM 880 C CA . THR A 1 111 ? 12.401 9.519 10.372 1.00 91.44 111 THR A CA 1
ATOM 881 C C . THR A 1 111 ? 11.517 8.344 10.785 1.00 91.44 111 THR A C 1
ATOM 883 O O . THR A 1 111 ? 12.021 7.324 11.254 1.00 91.44 111 THR A O 1
ATOM 886 N N . THR A 1 112 ? 10.201 8.461 10.604 1.00 94.94 112 THR A N 1
ATOM 887 C CA . THR A 1 112 ? 9.249 7.379 10.854 1.00 94.94 112 THR A CA 1
ATOM 888 C C . THR A 1 112 ? 9.390 6.287 9.802 1.00 94.94 112 THR A C 1
ATOM 890 O O . THR A 1 112 ? 9.632 6.559 8.624 1.00 94.94 112 THR A O 1
ATOM 893 N N . ALA A 1 113 ? 9.226 5.031 10.221 1.00 94.50 113 ALA A N 1
ATOM 894 C CA . ALA A 1 113 ? 9.386 3.885 9.331 1.00 94.50 113 ALA A CA 1
ATOM 895 C C . ALA A 1 113 ? 8.421 3.938 8.132 1.00 94.50 113 ALA A C 1
ATOM 897 O O . ALA A 1 113 ? 8.819 3.586 7.021 1.00 94.50 113 ALA A O 1
ATOM 898 N N . GLY A 1 114 ? 7.189 4.419 8.331 1.00 96.25 114 GLY A N 1
ATOM 899 C CA . GLY A 1 114 ? 6.196 4.552 7.273 1.00 96.25 114 GLY A CA 1
ATOM 900 C C . GLY A 1 114 ? 6.573 5.598 6.230 1.00 96.25 114 GLY A C 1
ATOM 901 O O . GLY A 1 114 ? 6.706 5.267 5.053 1.00 96.25 114 GLY A O 1
ATOM 902 N N . ASN A 1 115 ? 6.800 6.847 6.641 1.00 97.25 115 ASN A N 1
ATOM 903 C CA . ASN A 1 115 ? 7.204 7.900 5.705 1.00 97.25 115 ASN A CA 1
ATOM 904 C C . ASN A 1 115 ? 8.535 7.591 5.024 1.00 97.25 115 ASN A C 1
ATOM 906 O O . ASN A 1 115 ? 8.657 7.836 3.825 1.00 97.25 115 ASN A O 1
ATOM 910 N N . LYS A 1 116 ? 9.503 6.996 5.735 1.00 97.12 116 LYS A N 1
ATOM 911 C CA . LYS A 1 116 ? 10.728 6.486 5.109 1.00 97.12 116 LYS A CA 1
ATOM 912 C C . LYS A 1 116 ? 10.396 5.505 3.987 1.00 97.12 116 LYS A C 1
ATOM 914 O O . LYS A 1 116 ? 10.921 5.634 2.884 1.00 97.12 116 LYS A O 1
ATOM 919 N N . ALA A 1 117 ? 9.484 4.566 4.241 1.00 97.44 117 ALA A N 1
ATOM 920 C CA . ALA A 1 117 ? 9.113 3.570 3.252 1.00 97.44 117 ALA A CA 1
ATOM 921 C C . ALA A 1 117 ? 8.437 4.164 2.003 1.00 97.44 117 ALA A C 1
ATOM 923 O O . ALA A 1 117 ? 8.667 3.671 0.897 1.00 97.44 117 ALA A O 1
ATOM 924 N N . LEU A 1 118 ? 7.633 5.218 2.175 1.00 97.94 118 LEU A N 1
ATOM 925 C CA . LEU A 1 118 ? 6.975 5.939 1.082 1.00 97.94 118 LEU A CA 1
ATOM 926 C C . LEU A 1 118 ? 7.959 6.798 0.277 1.00 97.94 118 LEU A C 1
ATOM 928 O O . LEU A 1 118 ? 7.919 6.771 -0.952 1.00 97.94 118 LEU A O 1
ATOM 932 N N . ILE A 1 119 ? 8.878 7.498 0.950 1.00 97.75 119 ILE A N 1
ATOM 933 C CA . ILE A 1 119 ? 9.939 8.287 0.303 1.00 97.75 119 ILE A CA 1
ATOM 934 C C . ILE A 1 119 ? 10.848 7.381 -0.532 1.00 97.75 119 ILE A C 1
ATOM 936 O O . ILE A 1 119 ? 11.177 7.725 -1.661 1.00 97.75 119 ILE A O 1
ATOM 940 N N . GLU A 1 120 ? 11.219 6.209 -0.013 1.00 97.06 120 GLU A N 1
ATOM 941 C CA . GLU A 1 120 ? 12.020 5.223 -0.752 1.00 97.06 120 GLU A CA 1
ATOM 942 C C . GLU A 1 120 ? 11.276 4.642 -1.965 1.00 97.06 120 GLU A C 1
ATOM 944 O O . GLU A 1 120 ? 11.902 4.321 -2.972 1.00 97.06 120 GLU A O 1
ATOM 949 N N . ALA A 1 121 ? 9.950 4.491 -1.885 1.00 97.88 121 ALA A N 1
ATOM 950 C CA . ALA A 1 121 ? 9.146 3.945 -2.976 1.00 97.88 121 ALA A CA 1
ATOM 951 C C . ALA A 1 121 ? 8.867 4.972 -4.086 1.00 97.88 121 ALA A C 1
ATOM 953 O O . ALA A 1 121 ? 8.753 4.594 -5.252 1.00 97.88 121 ALA A O 1
ATOM 954 N N . TRP A 1 122 ? 8.758 6.258 -3.745 1.00 98.12 122 TRP A N 1
ATOM 955 C CA . TRP A 1 122 ? 8.352 7.319 -4.670 1.00 98.12 122 TRP A CA 1
ATOM 956 C C . TRP A 1 122 ? 9.181 7.411 -5.962 1.00 98.12 122 TRP A C 1
ATOM 958 O O . TRP A 1 122 ? 8.566 7.462 -7.030 1.00 98.12 122 TRP A O 1
ATOM 968 N N . PRO A 1 123 ? 10.529 7.349 -5.939 1.00 98.06 123 PRO A N 1
ATOM 969 C CA . PRO A 1 123 ? 11.324 7.364 -7.165 1.00 98.06 123 PRO A CA 1
ATOM 970 C C . PRO A 1 123 ? 10.944 6.262 -8.159 1.00 98.06 123 PRO A C 1
ATOM 972 O O . PRO A 1 123 ? 11.012 6.487 -9.361 1.00 98.06 123 PRO A O 1
ATOM 975 N N . LEU A 1 124 ? 10.503 5.094 -7.674 1.00 98.00 124 LEU A N 1
ATOM 976 C CA . LEU A 1 124 ? 10.086 3.968 -8.515 1.00 98.00 124 LEU A CA 1
ATOM 977 C C . LEU A 1 124 ? 8.728 4.228 -9.179 1.00 98.00 124 LEU A C 1
ATOM 979 O O . LEU A 1 124 ? 8.498 3.797 -10.306 1.00 98.00 124 LEU A O 1
ATOM 983 N N . PHE A 1 125 ? 7.840 4.957 -8.499 1.00 98.06 125 PHE A N 1
ATOM 984 C CA . PHE A 1 125 ? 6.556 5.376 -9.058 1.00 98.06 125 PHE A CA 1
ATOM 985 C C . PHE A 1 125 ? 6.696 6.523 -10.064 1.00 98.06 125 PHE A C 1
ATOM 987 O O . PHE A 1 125 ? 6.007 6.540 -11.081 1.00 98.06 125 PHE A O 1
ATOM 994 N N . ALA A 1 126 ? 7.622 7.449 -9.811 1.00 97.19 126 ALA A N 1
ATOM 995 C CA . ALA A 1 126 ? 7.925 8.577 -10.690 1.00 97.19 126 ALA A CA 1
ATOM 996 C C . ALA A 1 126 ? 8.892 8.224 -11.840 1.00 97.19 126 ALA A C 1
ATOM 998 O O . ALA A 1 126 ? 9.231 9.088 -12.652 1.00 97.19 126 ALA A O 1
ATOM 999 N N . ALA A 1 127 ? 9.366 6.977 -11.914 1.00 97.06 127 ALA A N 1
ATOM 1000 C CA . ALA A 1 127 ? 10.399 6.580 -12.857 1.00 97.06 127 ALA A CA 1
ATOM 1001 C C . ALA A 1 127 ? 9.922 6.588 -14.316 1.00 97.06 127 ALA A C 1
ATOM 1003 O O . ALA A 1 127 ? 8.828 6.130 -14.660 1.00 97.06 127 ALA A O 1
ATOM 1004 N N . THR A 1 128 ? 10.814 7.010 -15.213 1.00 96.19 128 THR A N 1
ATOM 1005 C CA . THR A 1 128 ? 10.608 6.942 -16.667 1.00 96.19 128 THR A CA 1
ATOM 1006 C C . THR A 1 128 ? 10.997 5.582 -17.249 1.00 96.19 128 THR A C 1
ATOM 1008 O O . THR A 1 128 ? 10.465 5.193 -18.291 1.00 96.19 128 THR A O 1
ATOM 1011 N N . SER A 1 129 ? 11.843 4.811 -16.557 1.00 97.44 129 SER A N 1
ATOM 1012 C CA . SER A 1 129 ? 12.296 3.492 -17.001 1.00 97.44 129 SER A CA 1
ATOM 1013 C C . SER A 1 129 ? 11.327 2.370 -16.595 1.00 97.44 129 SER A C 1
ATOM 1015 O O . SER A 1 129 ? 10.757 2.368 -15.504 1.00 97.44 129 SER A O 1
ATOM 1017 N N . ILE A 1 130 ? 11.159 1.374 -17.473 1.00 98.00 130 ILE A N 1
ATOM 1018 C CA . ILE A 1 130 ? 10.382 0.158 -17.171 1.00 98.00 130 ILE A CA 1
ATOM 1019 C C . ILE A 1 130 ? 11.037 -0.625 -16.023 1.00 98.00 130 ILE A C 1
ATOM 1021 O O . ILE A 1 130 ? 10.338 -1.146 -15.156 1.00 98.00 130 ILE A O 1
ATOM 1025 N N . LYS A 1 131 ? 12.376 -0.684 -16.009 1.00 97.06 131 LYS A N 1
ATOM 1026 C CA . LYS A 1 131 ? 13.157 -1.424 -15.011 1.00 97.06 131 LYS A CA 1
ATOM 1027 C C . LYS A 1 131 ? 12.860 -0.942 -13.590 1.00 97.06 131 LYS A C 1
ATOM 1029 O O . LYS A 1 131 ? 12.634 -1.763 -12.711 1.00 97.06 131 LYS A O 1
ATOM 1034 N N . ASP A 1 132 ? 12.795 0.368 -13.377 1.00 97.44 132 ASP A N 1
ATOM 1035 C CA . ASP A 1 132 ? 12.518 0.922 -12.050 1.00 97.44 132 ASP A CA 1
ATOM 1036 C C . ASP A 1 132 ? 11.044 0.738 -11.659 1.00 97.44 132 ASP A C 1
ATOM 1038 O O . ASP A 1 132 ? 10.746 0.379 -10.520 1.00 97.44 132 ASP A O 1
ATOM 1042 N N . ARG A 1 133 ? 10.107 0.882 -12.610 1.00 98.06 133 ARG A N 1
ATOM 1043 C CA . ARG A 1 133 ? 8.675 0.646 -12.343 1.00 98.06 133 ARG A CA 1
ATOM 1044 C C . ARG A 1 133 ? 8.364 -0.811 -11.998 1.00 98.06 133 ARG A C 1
ATOM 1046 O O . ARG A 1 133 ? 7.488 -1.062 -11.175 1.00 98.06 133 ARG A O 1
ATOM 1053 N N . LEU A 1 134 ? 9.096 -1.779 -12.557 1.00 97.94 134 LEU A N 1
ATOM 1054 C CA . LEU A 1 134 ? 8.988 -3.194 -12.163 1.00 97.94 134 LEU A CA 1
ATOM 1055 C C . LEU A 1 134 ? 9.307 -3.412 -10.673 1.00 97.94 134 LEU A C 1
ATOM 1057 O O . LEU A 1 134 ? 8.704 -4.276 -10.018 1.00 97.94 134 LEU A O 1
ATOM 1061 N N . LEU A 1 135 ? 10.228 -2.611 -10.127 1.00 98.06 135 LEU A N 1
ATOM 1062 C CA . LEU A 1 135 ? 10.644 -2.667 -8.728 1.00 98.06 135 LEU A CA 1
ATOM 1063 C C . LEU A 1 135 ? 9.665 -1.959 -7.784 1.00 98.06 135 LEU A C 1
ATOM 1065 O O . LEU A 1 135 ? 9.677 -2.271 -6.590 1.00 98.06 135 LEU A O 1
ATOM 1069 N N . ALA A 1 136 ? 8.790 -1.079 -8.283 1.00 98.12 136 ALA A N 1
ATOM 1070 C CA . ALA A 1 136 ? 7.855 -0.325 -7.451 1.00 98.12 136 ALA A CA 1
ATOM 1071 C C . ALA A 1 136 ? 6.963 -1.265 -6.611 1.00 98.12 136 ALA A C 1
ATOM 1073 O O . ALA A 1 136 ? 6.401 -2.226 -7.148 1.00 98.12 136 ALA A O 1
ATOM 1074 N N . PRO A 1 137 ? 6.850 -1.052 -5.287 1.00 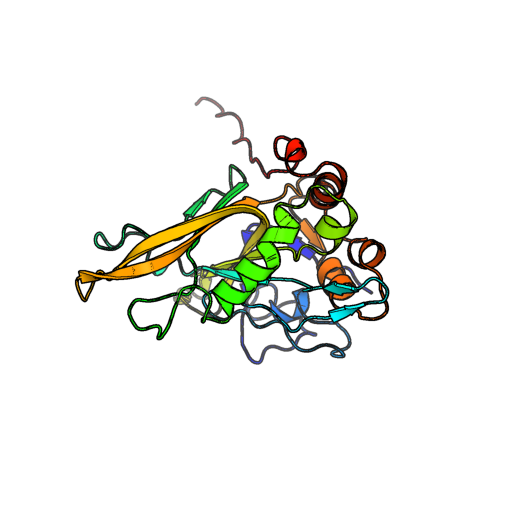98.44 137 PRO A N 1
ATOM 1075 C CA . PRO A 1 137 ? 6.016 -1.894 -4.440 1.00 98.44 137 PRO A CA 1
ATOM 1076 C C . PRO A 1 137 ? 4.533 -1.559 -4.653 1.00 98.44 137 PRO A C 1
ATOM 1078 O O . PRO A 1 137 ? 4.173 -0.398 -4.484 1.00 98.44 137 PRO A O 1
ATOM 1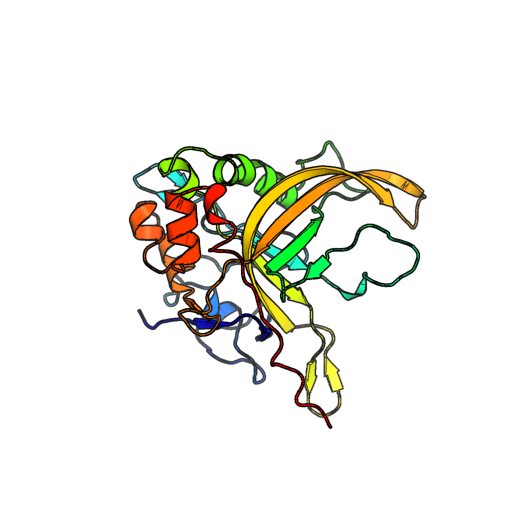081 N N . PRO A 1 138 ? 3.641 -2.522 -4.938 1.00 98.50 138 PRO A N 1
ATOM 1082 C CA . PRO A 1 138 ? 2.208 -2.255 -4.910 1.00 98.50 138 PRO A CA 1
ATOM 1083 C C . PRO A 1 138 ? 1.770 -1.753 -3.535 1.00 98.50 138 PRO A C 1
ATOM 1085 O O . PRO A 1 138 ? 2.220 -2.269 -2.504 1.00 98.50 138 PRO A O 1
ATOM 1088 N N . LEU A 1 139 ? 0.883 -0.754 -3.525 1.00 98.81 139 LEU A N 1
ATOM 1089 C CA . LEU A 1 139 ? 0.252 -0.278 -2.300 1.00 98.81 139 LEU A CA 1
ATOM 1090 C C . LEU A 1 139 ? -1.036 -1.065 -2.059 1.00 98.81 139 LEU A C 1
ATOM 1092 O O . LEU A 1 139 ? -2.008 -0.855 -2.772 1.00 98.81 139 LEU A O 1
ATOM 1096 N N . LEU A 1 140 ? -1.076 -1.960 -1.073 1.00 98.75 140 LEU A N 1
ATOM 1097 C CA . LEU A 1 140 ? -2.339 -2.587 -0.668 1.00 98.75 140 LEU A CA 1
ATOM 1098 C C . LEU A 1 140 ? -3.092 -1.631 0.251 1.00 98.75 140 LEU A C 1
ATOM 1100 O O . LEU A 1 140 ? -2.573 -1.249 1.300 1.00 98.75 140 LEU A O 1
ATOM 1104 N N . LEU A 1 141 ? -4.300 -1.240 -0.137 1.00 98.75 141 LEU A N 1
ATOM 1105 C CA . LEU A 1 141 ? -5.076 -0.240 0.583 1.00 98.75 141 LEU A CA 1
ATOM 1106 C C . LEU A 1 141 ? -6.129 -0.923 1.449 1.00 98.75 141 LEU A C 1
ATOM 1108 O O . LEU A 1 141 ? -6.891 -1.758 0.970 1.00 98.75 141 LEU A O 1
ATOM 1112 N N . PHE A 1 142 ? -6.198 -0.540 2.718 1.00 98.50 142 PHE A N 1
ATOM 1113 C CA . PHE A 1 142 ? -7.189 -1.031 3.663 1.00 98.50 142 PHE A CA 1
ATOM 1114 C C . PHE A 1 142 ? -7.764 0.113 4.491 1.00 98.50 142 PHE A C 1
ATOM 1116 O O . PHE A 1 142 ? -7.064 1.067 4.845 1.00 98.50 142 PHE A O 1
ATOM 1123 N N . ARG A 1 143 ? -9.021 -0.028 4.908 1.00 96.81 143 ARG A N 1
ATOM 1124 C CA . ARG A 1 143 ? -9.610 0.815 5.957 1.00 96.81 143 ARG A CA 1
ATOM 1125 C C . ARG A 1 143 ? -10.262 -0.038 7.031 1.00 96.81 143 ARG A C 1
ATOM 1127 O O . ARG A 1 143 ? -10.794 -1.107 6.759 1.00 96.81 143 ARG A O 1
ATOM 1134 N N . SER A 1 144 ? -10.191 0.416 8.277 1.00 96.00 144 SER A N 1
ATOM 1135 C CA . SER A 1 144 ? -10.898 -0.256 9.374 1.00 96.00 144 SER A CA 1
ATOM 1136 C C . SER A 1 144 ? -12.405 -0.043 9.224 1.00 96.00 144 SER A C 1
ATOM 1138 O O . SER A 1 144 ? -12.820 1.087 8.982 1.00 96.00 144 SER A O 1
ATOM 1140 N N . VAL A 1 145 ? -13.199 -1.097 9.414 1.00 95.06 145 VAL A N 1
ATOM 1141 C CA . VAL A 1 145 ? -14.666 -1.060 9.291 1.00 95.06 145 VAL A CA 1
ATOM 1142 C C . VAL A 1 145 ? -15.335 -1.672 10.519 1.00 95.06 145 VAL A C 1
ATOM 1144 O O . VAL A 1 145 ? -14.762 -2.553 11.162 1.00 95.06 145 VAL A O 1
ATOM 1147 N N . THR A 1 146 ? -16.530 -1.179 10.848 1.00 94.06 146 THR A N 1
ATOM 1148 C CA . THR A 1 146 ? -17.423 -1.825 11.817 1.00 94.06 146 THR A CA 1
ATOM 1149 C C . THR A 1 146 ? -18.259 -2.846 11.076 1.00 94.06 146 THR A C 1
ATOM 1151 O O . THR A 1 146 ? -18.789 -2.544 10.009 1.00 94.06 146 THR A O 1
ATOM 1154 N N . VAL A 1 147 ? -18.391 -4.032 11.657 1.00 94.06 147 VAL A N 1
ATOM 1155 C CA . VAL A 1 147 ? -19.310 -5.061 11.166 1.00 94.06 147 VAL A CA 1
ATOM 1156 C C . VAL A 1 147 ? -20.347 -5.372 12.231 1.00 94.06 147 VAL A C 1
ATOM 1158 O O . VAL A 1 147 ? -20.040 -5.318 13.418 1.00 94.06 147 VAL A O 1
ATOM 1161 N N . GLU A 1 148 ? -21.557 -5.719 11.816 1.00 92.81 148 GLU A N 1
ATOM 1162 C CA . GLU A 1 148 ? -22.594 -6.228 12.713 1.00 92.81 148 GLU A CA 1
ATOM 1163 C C . GLU A 1 148 ? -22.526 -7.757 12.741 1.00 92.81 148 GLU A C 1
ATOM 1165 O O . GLU A 1 148 ? -22.494 -8.405 11.692 1.00 92.81 148 GLU A O 1
ATOM 1170 N N . ARG A 1 149 ? -22.501 -8.348 13.936 1.00 86.81 149 ARG A N 1
ATOM 1171 C CA . ARG A 1 149 ? -22.564 -9.802 14.126 1.00 86.81 149 ARG A CA 1
ATOM 1172 C C . ARG A 1 149 ? -23.393 -10.107 15.363 1.00 86.81 149 ARG A C 1
ATOM 1174 O O . ARG A 1 149 ? -23.153 -9.523 16.412 1.00 86.81 149 ARG A O 1
ATOM 1181 N N . ASP A 1 150 ? -24.372 -11.000 15.233 1.00 87.88 150 ASP A N 1
ATOM 1182 C CA . ASP A 1 150 ? -25.258 -11.415 16.333 1.00 87.88 150 ASP A CA 1
ATOM 1183 C C . ASP A 1 150 ? -25.921 -10.226 17.068 1.00 87.88 150 ASP A C 1
ATOM 1185 O O . ASP A 1 150 ? -26.101 -10.234 18.284 1.00 87.88 150 ASP A O 1
ATOM 1189 N N . GLY A 1 151 ? -26.263 -9.169 16.318 1.00 88.00 151 GLY A N 1
ATOM 1190 C CA . GLY A 1 151 ? -26.852 -7.935 16.852 1.00 88.00 151 GLY A CA 1
ATOM 1191 C C . GLY A 1 151 ? -25.870 -7.009 17.584 1.00 88.00 151 GLY A C 1
ATOM 1192 O O . GLY A 1 151 ? -26.313 -6.086 18.265 1.00 88.00 151 GLY A O 1
ATOM 1193 N N . GLN A 1 152 ? -24.559 -7.255 17.479 1.00 90.06 152 GLN A N 1
ATOM 1194 C CA . GLN A 1 152 ? -23.507 -6.433 18.075 1.00 90.06 152 GLN A CA 1
ATOM 1195 C C . GLN A 1 152 ? -22.611 -5.775 17.019 1.00 90.06 152 GLN A C 1
ATOM 1197 O O . GLN A 1 152 ? -22.030 -6.444 16.158 1.00 90.06 152 GLN A O 1
ATOM 1202 N N . ALA A 1 153 ? -22.401 -4.469 17.188 1.00 91.88 153 ALA A N 1
ATOM 1203 C CA . ALA A 1 153 ? -21.473 -3.677 16.395 1.00 91.88 153 ALA A CA 1
ATOM 1204 C C . ALA A 1 153 ? -20.015 -3.945 16.814 1.00 91.88 153 ALA A C 1
ATOM 1206 O O . ALA A 1 153 ? -19.539 -3.494 17.862 1.00 91.88 153 ALA A O 1
ATOM 1207 N N . LEU A 1 154 ? -19.260 -4.645 15.971 1.00 92.06 154 LEU A N 1
ATOM 1208 C CA . LEU A 1 154 ? -17.844 -4.945 16.166 1.00 92.06 154 LEU A CA 1
ATOM 1209 C C . LEU A 1 154 ? -16.969 -3.878 15.497 1.00 92.06 154 LEU A C 1
ATOM 1211 O O . LEU A 1 154 ? -16.611 -3.973 14.325 1.00 92.06 154 LEU A O 1
ATOM 1215 N N . VAL A 1 155 ? -16.561 -2.875 16.277 1.00 88.81 155 VAL A N 1
ATOM 1216 C CA . VAL A 1 155 ? -15.754 -1.719 15.823 1.00 88.81 155 VAL A CA 1
ATOM 1217 C C . VAL A 1 155 ? -14.267 -2.021 15.562 1.00 88.81 155 VAL A C 1
ATOM 1219 O O . VAL A 1 155 ? -13.501 -1.158 15.124 1.00 88.81 155 VAL A O 1
ATOM 1222 N N . LYS A 1 156 ? -13.802 -3.228 15.899 1.00 90.38 156 LYS A N 1
ATOM 1223 C CA . LYS A 1 156 ? -12.401 -3.663 15.778 1.00 90.38 156 LYS A CA 1
ATOM 1224 C C . LYS A 1 156 ? -12.333 -5.062 15.169 1.00 90.38 156 LYS A C 1
ATOM 1226 O O . LYS A 1 156 ? -13.300 -5.813 15.180 1.00 90.38 156 LYS A O 1
ATOM 1231 N N . GLY A 1 157 ? -11.147 -5.415 14.674 1.00 94.06 157 GLY A N 1
ATOM 1232 C CA . GLY A 1 157 ? -10.850 -6.759 14.169 1.00 94.06 157 GLY A CA 1
ATOM 1233 C C . GLY A 1 157 ? -11.202 -6.993 12.701 1.00 94.06 157 GLY A C 1
ATOM 1234 O O . GLY A 1 157 ? -10.876 -8.066 12.199 1.00 94.06 157 GLY A O 1
ATOM 1235 N N . HIS A 1 158 ? -11.780 -6.001 12.017 1.00 97.00 158 HIS A N 1
ATOM 1236 C CA . HIS A 1 158 ? -12.161 -6.081 10.608 1.00 97.00 158 HIS A CA 1
ATOM 1237 C C . HIS A 1 158 ? -11.551 -4.934 9.800 1.00 97.00 158 HIS A C 1
ATOM 1239 O O . HIS A 1 158 ? -11.388 -3.808 10.291 1.00 97.00 158 HIS A O 1
ATOM 1245 N N . VAL A 1 159 ? -11.178 -5.246 8.564 1.00 97.88 159 VAL A N 1
ATOM 1246 C CA . VAL A 1 159 ? -10.671 -4.291 7.579 1.00 97.88 159 VAL A CA 1
ATOM 1247 C C . VAL A 1 159 ? -11.335 -4.556 6.239 1.00 97.88 159 VAL A C 1
ATOM 1249 O O . VAL A 1 159 ? -11.557 -5.702 5.878 1.00 97.88 159 VAL A O 1
ATOM 1252 N N . GLU A 1 160 ? -11.640 -3.502 5.503 1.00 98.25 160 GLU A N 1
ATOM 1253 C CA . GLU A 1 160 ? -12.079 -3.586 4.115 1.00 98.25 160 GLU A CA 1
ATOM 1254 C C . GLU A 1 160 ? -10.867 -3.406 3.205 1.00 98.25 160 GLU A C 1
ATOM 1256 O O . GLU A 1 160 ? -10.059 -2.500 3.437 1.00 98.25 160 GLU A O 1
ATOM 1261 N N . PHE A 1 161 ? -10.734 -4.260 2.192 1.00 98.62 161 PHE A N 1
ATOM 1262 C CA . PHE A 1 161 ? -9.745 -4.078 1.137 1.00 98.62 161 PHE A CA 1
ATOM 1263 C C . PHE A 1 161 ? -10.239 -3.042 0.122 1.00 98.62 161 PHE A C 1
ATOM 1265 O O . PHE A 1 161 ? -11.301 -3.183 -0.476 1.00 98.62 161 PHE A O 1
ATOM 1272 N N . CYS A 1 162 ? -9.451 -1.993 -0.088 1.00 98.44 162 CYS A N 1
ATOM 1273 C CA . CYS A 1 162 ? -9.787 -0.845 -0.928 1.00 98.44 162 CYS A CA 1
ATOM 1274 C C . CYS A 1 162 ? -9.111 -0.892 -2.312 1.00 98.44 162 CYS A C 1
ATOM 1276 O O . CYS A 1 162 ? -9.159 0.094 -3.045 1.00 98.44 162 CYS A O 1
ATOM 1278 N N . GLY A 1 163 ? -8.453 -2.002 -2.655 1.00 98.25 163 GLY A N 1
ATOM 1279 C CA . GLY A 1 163 ? -7.743 -2.179 -3.921 1.00 98.25 163 GLY A CA 1
ATOM 1280 C C . GLY A 1 163 ? -6.228 -1.982 -3.818 1.00 98.25 163 GLY A C 1
ATOM 1281 O O . GLY A 1 163 ? -5.650 -1.874 -2.730 1.00 98.25 163 GLY A O 1
ATOM 1282 N N . VAL A 1 164 ? -5.578 -1.955 -4.984 1.00 98.69 164 VAL A N 1
ATOM 1283 C CA . VAL A 1 164 ? -4.129 -1.747 -5.119 1.00 98.69 164 VAL A CA 1
ATOM 1284 C C . VAL A 1 164 ? -3.846 -0.370 -5.705 1.00 98.69 164 VAL A C 1
ATOM 1286 O O . VAL A 1 164 ? -4.443 0.009 -6.706 1.00 98.69 164 VAL A O 1
ATOM 1289 N N . GLY A 1 165 ? -2.932 0.374 -5.089 1.00 98.50 165 GLY A N 1
ATOM 1290 C CA . GLY A 1 165 ? -2.612 1.753 -5.438 1.00 98.50 165 GLY A CA 1
ATOM 1291 C C . GLY A 1 165 ? -1.264 1.949 -6.138 1.00 98.50 165 GLY A C 1
ATOM 1292 O O . GLY A 1 165 ? -0.296 1.231 -5.872 1.00 98.50 165 GLY A O 1
ATOM 1293 N N . ILE A 1 166 ? -1.207 2.988 -6.973 1.00 98.75 166 ILE A N 1
ATOM 1294 C CA . ILE A 1 166 ? -0.007 3.596 -7.565 1.00 98.75 166 ILE A CA 1
ATOM 1295 C C . ILE A 1 166 ? 0.085 5.043 -7.070 1.00 98.75 166 ILE A C 1
ATOM 1297 O O . ILE A 1 166 ? -0.906 5.769 -7.136 1.00 98.75 166 ILE A O 1
ATOM 1301 N N . ILE A 1 167 ? 1.257 5.482 -6.598 1.00 98.50 167 ILE A N 1
ATOM 1302 C CA . ILE A 1 167 ? 1.452 6.876 -6.165 1.00 98.50 167 ILE A CA 1
ATOM 1303 C C . ILE A 1 167 ? 1.518 7.783 -7.403 1.00 98.50 167 ILE A C 1
ATOM 1305 O O . ILE A 1 167 ? 2.399 7.614 -8.243 1.00 98.50 167 ILE A O 1
ATOM 1309 N N . GLN A 1 168 ? 0.599 8.744 -7.511 1.00 97.38 168 GLN A N 1
ATOM 1310 C CA . GLN A 1 168 ? 0.588 9.775 -8.556 1.00 97.38 168 GLN A CA 1
ATOM 1311 C C . GLN A 1 168 ? 1.380 11.015 -8.142 1.00 97.38 168 GLN A C 1
ATOM 1313 O O . GLN A 1 168 ? 2.056 11.621 -8.972 1.00 97.38 168 GLN A O 1
ATOM 1318 N N . SER A 1 169 ? 1.297 11.381 -6.863 1.00 97.75 169 SER A N 1
ATOM 1319 C CA . SER A 1 169 ? 2.000 12.520 -6.278 1.00 97.75 169 SER A CA 1
ATOM 1320 C C . SER A 1 169 ? 2.441 12.191 -4.851 1.00 97.75 169 SER A C 1
ATOM 1322 O O . SER A 1 169 ? 1.797 11.412 -4.141 1.00 97.75 169 SER A O 1
ATOM 1324 N N . LEU A 1 170 ? 3.553 12.792 -4.432 1.00 97.75 170 LEU A N 1
ATOM 1325 C CA . LEU A 1 170 ? 4.011 12.791 -3.050 1.00 97.75 170 LEU A CA 1
ATOM 1326 C C . LEU A 1 170 ? 4.430 14.213 -2.689 1.00 97.75 170 LEU A C 1
ATOM 1328 O O . LEU A 1 170 ? 5.357 14.770 -3.276 1.00 97.75 170 LEU A O 1
ATOM 1332 N N . GLU A 1 171 ? 3.744 14.787 -1.710 1.00 97.06 171 GLU A N 1
ATOM 1333 C CA . GLU A 1 171 ? 3.905 16.172 -1.282 1.00 97.06 171 GLU A CA 1
ATOM 1334 C C . GLU A 1 171 ? 4.331 16.231 0.182 1.00 97.06 171 GLU A C 1
ATOM 1336 O O . GLU A 1 171 ? 3.858 15.459 1.019 1.00 97.06 171 GLU A O 1
ATOM 1341 N N . GLN A 1 172 ? 5.204 17.183 0.504 1.00 96.12 172 GLN A N 1
ATOM 1342 C CA . GLN A 1 172 ? 5.433 17.576 1.890 1.00 96.12 172 GLN A CA 1
ATOM 1343 C C . GLN A 1 172 ? 4.373 18.604 2.277 1.00 96.12 172 GLN A C 1
ATOM 1345 O O . GLN A 1 172 ? 4.196 19.608 1.591 1.00 96.12 172 GLN A O 1
ATOM 1350 N N . VAL A 1 173 ? 3.681 18.358 3.382 1.00 94.94 173 VAL A N 1
ATOM 1351 C CA . VAL A 1 173 ? 2.621 19.224 3.902 1.00 94.94 173 VAL A CA 1
ATOM 1352 C C . VAL A 1 173 ? 2.934 19.643 5.331 1.00 94.94 173 VAL A C 1
ATOM 1354 O O . VAL A 1 173 ? 3.658 18.952 6.047 1.00 94.94 173 VAL A O 1
ATOM 1357 N N . VAL A 1 174 ? 2.361 20.763 5.765 1.00 92.38 174 VAL A N 1
ATOM 1358 C CA . VAL A 1 174 ? 2.373 21.180 7.171 1.00 92.38 174 VAL A CA 1
ATOM 1359 C C . VAL A 1 174 ? 0.988 20.932 7.742 1.00 92.38 174 VAL A C 1
ATOM 1361 O O . VAL A 1 174 ? -0.006 21.437 7.225 1.00 92.38 174 VAL A O 1
ATOM 1364 N N . GLN A 1 175 ? 0.929 20.137 8.801 1.00 90.69 175 GLN A N 1
ATOM 1365 C CA . GLN A 1 175 ? -0.294 19.828 9.524 1.00 90.69 175 GLN A CA 1
ATOM 1366 C C . GLN A 1 175 ? -0.286 20.535 10.870 1.00 90.69 175 GLN A C 1
ATOM 1368 O O . GLN A 1 175 ? 0.775 20.807 11.428 1.00 90.69 175 GLN A O 1
ATOM 1373 N N . GLN A 1 176 ? -1.471 20.809 11.402 1.00 87.44 176 GLN A N 1
ATOM 1374 C CA . GLN A 1 176 ? -1.635 21.361 12.738 1.00 87.44 176 GLN A CA 1
ATOM 1375 C C . GLN A 1 176 ? -2.275 20.300 13.629 1.00 87.44 176 GLN A C 1
ATOM 1377 O O . GLN A 1 176 ? -3.260 19.670 13.244 1.00 87.44 176 GLN A O 1
ATOM 1382 N N . ASP A 1 177 ? -1.705 20.076 14.808 1.00 83.88 177 ASP A N 1
ATOM 1383 C CA . ASP A 1 177 ? -2.284 19.175 15.793 1.00 83.88 177 ASP A CA 1
ATOM 1384 C C . ASP A 1 177 ? -3.480 19.852 16.472 1.00 83.88 177 ASP A C 1
ATOM 1386 O O . ASP A 1 177 ? -3.334 20.891 17.112 1.00 83.88 177 ASP A O 1
ATOM 1390 N N . GLY A 1 178 ? -4.670 19.263 16.341 1.00 76.50 178 GLY A N 1
ATOM 1391 C CA . GLY A 1 178 ? -5.913 19.863 16.840 1.00 76.50 178 GLY A CA 1
ATOM 1392 C C . GLY A 1 178 ? -5.994 19.997 18.366 1.00 76.50 178 GLY A C 1
ATOM 1393 O O . GLY A 1 178 ? -6.830 20.750 18.853 1.00 76.50 178 GLY A O 1
ATOM 1394 N N . ASN A 1 179 ? -5.140 19.296 19.123 1.00 78.44 179 ASN A N 1
ATOM 1395 C CA . ASN A 1 179 ? -5.131 19.363 20.587 1.00 78.44 179 ASN A CA 1
ATOM 1396 C C . ASN A 1 179 ? -4.156 20.421 21.114 1.00 78.44 179 ASN A C 1
ATOM 1398 O O . ASN A 1 179 ? -4.474 21.144 22.052 1.00 78.44 179 ASN A O 1
ATOM 1402 N N . THR A 1 180 ? -2.956 20.487 20.538 1.00 82.12 180 THR A N 1
ATOM 1403 C CA . THR A 1 180 ? -1.873 21.373 20.994 1.00 82.12 180 THR A CA 1
ATOM 1404 C C . THR A 1 180 ? -1.775 22.670 20.190 1.00 82.12 180 THR A C 1
ATOM 1406 O O . THR A 1 180 ? -1.124 23.611 20.633 1.00 82.12 180 THR A O 1
ATOM 1409 N N . GLY A 1 181 ? -2.376 22.728 18.997 1.00 83.06 181 GLY A N 1
ATOM 1410 C CA . GLY A 1 181 ? -2.239 23.832 18.045 1.00 83.06 181 GLY A CA 1
ATOM 1411 C C . GLY A 1 181 ? -0.868 23.906 17.360 1.00 83.06 181 GLY A C 1
ATOM 1412 O O . GLY A 1 181 ? -0.667 24.775 16.509 1.00 83.06 181 GLY A O 1
ATOM 1413 N N . GLY A 1 182 ? 0.069 23.014 17.696 1.00 85.62 182 GLY A N 1
ATOM 1414 C CA . GLY A 1 182 ? 1.411 22.978 17.119 1.00 85.62 182 GLY A CA 1
ATOM 1415 C C . GLY A 1 182 ? 1.405 22.516 15.662 1.00 85.62 182 GLY A C 1
ATOM 1416 O O . GLY A 1 182 ? 0.652 21.616 15.291 1.00 85.62 182 GLY A O 1
ATOM 1417 N N . SER A 1 183 ? 2.259 23.123 14.835 1.00 90.69 183 SER A N 1
ATOM 1418 C CA . SER A 1 183 ? 2.460 22.708 13.442 1.00 90.69 183 SER A CA 1
ATOM 1419 C C . SER A 1 183 ? 3.585 21.680 13.323 1.00 90.69 183 SER A C 1
ATOM 1421 O O . SER A 1 183 ? 4.604 21.797 14.001 1.00 90.69 183 SER A O 1
ATOM 1423 N N . PHE A 1 184 ? 3.425 20.695 12.444 1.00 92.00 184 PHE A N 1
ATOM 1424 C CA . PHE A 1 184 ? 4.421 19.658 12.177 1.00 92.00 184 PHE A CA 1
ATOM 1425 C C . PHE A 1 184 ? 4.409 19.245 10.696 1.00 92.00 184 PHE A C 1
ATOM 1427 O O . PHE A 1 184 ? 3.358 19.308 10.051 1.00 92.00 184 PHE A O 1
ATOM 1434 N N . PRO A 1 185 ? 5.552 18.829 10.121 1.00 94.69 185 PRO A N 1
ATOM 1435 C CA . PRO A 1 185 ? 5.605 18.368 8.740 1.00 94.69 185 PRO A CA 1
ATOM 1436 C C . PRO A 1 185 ? 5.023 16.957 8.609 1.00 94.69 185 PRO A C 1
ATOM 1438 O O . PRO A 1 185 ? 5.155 16.130 9.508 1.00 94.69 185 PRO A O 1
ATOM 1441 N N . ASN A 1 186 ? 4.430 16.640 7.465 1.00 95.56 186 ASN A N 1
ATOM 1442 C CA . ASN A 1 186 ? 4.035 15.281 7.113 1.00 95.56 186 ASN A CA 1
ATOM 1443 C C . ASN A 1 186 ? 4.065 15.080 5.589 1.00 95.56 186 ASN A C 1
ATOM 1445 O O . ASN A 1 186 ? 4.376 16.001 4.837 1.00 95.56 186 ASN A O 1
ATOM 1449 N N . LEU A 1 187 ? 3.753 13.868 5.135 1.00 96.75 187 LEU A N 1
ATOM 1450 C CA . LEU A 1 187 ? 3.529 13.559 3.727 1.00 96.75 187 LEU A CA 1
ATOM 1451 C C . LEU A 1 187 ? 2.038 13.540 3.405 1.00 96.75 187 LEU A C 1
ATOM 1453 O O . LEU A 1 187 ? 1.233 13.111 4.234 1.00 96.75 187 LEU A O 1
ATOM 1457 N N . ALA A 1 188 ? 1.700 13.943 2.188 1.00 96.81 188 ALA A N 1
ATOM 1458 C CA . ALA A 1 188 ? 0.409 13.699 1.567 1.00 96.81 188 ALA A CA 1
ATOM 1459 C C . ALA A 1 188 ? 0.624 13.038 0.202 1.00 96.81 188 ALA A C 1
ATOM 1461 O O . ALA A 1 188 ? 1.532 13.415 -0.539 1.00 96.81 188 ALA A O 1
ATOM 1462 N N . LEU A 1 189 ? -0.176 12.020 -0.093 1.00 98.12 189 LEU A N 1
ATOM 1463 C CA . LEU A 1 189 ? -0.055 11.209 -1.295 1.00 98.12 189 LEU A CA 1
ATOM 1464 C C . LEU A 1 189 ? -1.379 11.208 -2.041 1.00 98.12 189 LEU A C 1
ATOM 1466 O O . LEU A 1 189 ? -2.402 10.895 -1.430 1.00 98.12 189 LEU A O 1
ATOM 1470 N N . ASP A 1 190 ? -1.340 11.456 -3.349 1.00 98.25 190 ASP A N 1
ATOM 1471 C CA . ASP A 1 190 ? -2.425 11.054 -4.244 1.00 98.25 190 ASP A CA 1
ATOM 1472 C C . ASP A 1 190 ? -2.124 9.669 -4.794 1.00 98.25 190 ASP A C 1
ATOM 1474 O O . ASP A 1 190 ? -1.074 9.426 -5.396 1.00 98.25 190 ASP A O 1
ATOM 1478 N N . ILE A 1 191 ? -3.052 8.748 -4.580 1.00 98.69 191 ILE A N 1
ATOM 1479 C CA . ILE A 1 191 ? -2.933 7.353 -4.977 1.00 98.69 191 ILE A CA 1
ATOM 1480 C C . ILE A 1 191 ? -4.048 7.040 -5.973 1.00 98.69 191 ILE A C 1
ATOM 1482 O O . ILE A 1 191 ? -5.233 7.203 -5.672 1.00 98.69 191 ILE A O 1
ATOM 1486 N N . ALA A 1 192 ? -3.667 6.541 -7.147 1.00 98.56 192 ALA A N 1
ATOM 1487 C CA . ALA A 1 192 ? -4.595 5.956 -8.104 1.00 98.56 192 ALA A CA 1
ATOM 1488 C C . ALA A 1 192 ? -4.795 4.475 -7.784 1.00 98.56 192 ALA A C 1
ATOM 1490 O O . ALA A 1 192 ? -3.845 3.693 -7.836 1.00 98.56 192 ALA A O 1
ATOM 1491 N N . VAL A 1 193 ? -6.030 4.089 -7.474 1.00 98.56 193 VAL A N 1
ATOM 1492 C CA . VAL A 1 193 ? -6.425 2.683 -7.352 1.00 98.56 193 VAL A CA 1
ATOM 1493 C C . VAL A 1 193 ? -6.499 2.091 -8.751 1.00 98.56 193 VAL A C 1
ATOM 1495 O O . VAL A 1 193 ? -7.172 2.646 -9.620 1.00 98.56 193 VAL A O 1
ATOM 1498 N N . VAL A 1 194 ? -5.794 0.987 -8.981 1.00 97.75 194 VAL A N 1
ATOM 1499 C CA . VAL A 1 194 ? -5.745 0.352 -10.297 1.00 97.75 194 VAL A CA 1
ATOM 1500 C C . VAL A 1 194 ? -7.045 -0.384 -10.597 1.00 97.75 194 VAL A C 1
ATOM 1502 O O . VAL A 1 194 ? -7.636 -1.012 -9.719 1.00 97.75 194 VAL A O 1
ATOM 1505 N N . ASP A 1 195 ? -7.469 -0.327 -11.852 1.00 96.88 195 ASP A N 1
ATOM 1506 C CA . ASP A 1 195 ? -8.612 -1.068 -12.349 1.00 96.88 195 ASP A CA 1
ATOM 1507 C C . ASP A 1 195 ? -8.291 -2.566 -12.409 1.00 96.88 195 ASP A C 1
ATOM 1509 O O . ASP A 1 195 ? -7.261 -2.975 -12.953 1.00 96.88 195 ASP A O 1
ATOM 1513 N N . ALA A 1 196 ? -9.184 -3.376 -11.853 1.00 95.44 196 ALA A N 1
ATOM 1514 C CA . ALA A 1 196 ? -9.165 -4.833 -11.950 1.00 95.44 196 ALA A CA 1
ATOM 1515 C C . ALA A 1 196 ? -10.522 -5.364 -12.441 1.00 95.44 196 ALA A C 1
ATOM 1517 O O . ALA A 1 196 ? -10.901 -6.505 -12.153 1.00 95.44 196 ALA A O 1
ATOM 1518 N N . SER A 1 197 ? -11.291 -4.525 -13.148 1.00 91.69 197 SER A N 1
ATOM 1519 C CA . SER A 1 197 ? -12.611 -4.873 -13.680 1.00 91.69 197 SER A CA 1
ATOM 1520 C C . SER A 1 197 ? -12.569 -6.094 -14.608 1.00 91.69 197 SER A C 1
ATOM 1522 O O . SER A 1 197 ? -13.494 -6.906 -14.580 1.00 91.69 197 SER A O 1
ATOM 1524 N N . ASP A 1 198 ? -11.452 -6.313 -15.315 1.00 88.06 198 ASP A N 1
ATOM 1525 C CA . ASP A 1 198 ? -11.192 -7.492 -16.155 1.00 88.06 198 ASP A CA 1
ATOM 1526 C C . ASP A 1 198 ? -11.250 -8.821 -15.380 1.00 88.06 198 ASP A C 1
ATOM 1528 O O . ASP A 1 198 ? -11.445 -9.883 -15.972 1.00 88.06 198 ASP A O 1
ATOM 1532 N N . ARG A 1 199 ? -11.116 -8.766 -14.049 1.00 91.12 199 ARG A N 1
ATOM 1533 C CA . ARG A 1 199 ? -11.184 -9.919 -13.139 1.00 91.12 199 ARG A CA 1
ATOM 1534 C C . ARG A 1 199 ? -12.311 -9.805 -12.114 1.00 91.12 199 ARG A C 1
ATOM 1536 O O . ARG A 1 199 ? -12.293 -10.514 -11.110 1.00 91.12 199 ARG A O 1
ATOM 1543 N N . GLY A 1 200 ? -13.291 -8.932 -12.349 1.00 92.62 200 GLY A N 1
ATOM 1544 C CA . GLY A 1 200 ? -14.376 -8.680 -11.398 1.00 92.62 200 GLY A CA 1
ATOM 1545 C C . GLY A 1 200 ? -13.892 -7.978 -10.127 1.00 92.62 200 GLY A C 1
ATOM 1546 O O . GLY A 1 200 ? -14.251 -8.395 -9.027 1.00 92.62 200 GLY A O 1
ATOM 1547 N N . ASP A 1 201 ? -13.045 -6.957 -10.297 1.00 94.44 201 ASP A N 1
ATOM 1548 C CA . ASP A 1 201 ? -12.448 -6.132 -9.234 1.00 94.44 201 ASP A CA 1
ATOM 1549 C C . ASP A 1 201 ? -11.614 -6.952 -8.233 1.00 94.44 201 ASP A C 1
ATOM 1551 O O . ASP A 1 201 ? -11.605 -6.700 -7.027 1.00 94.44 201 ASP A O 1
ATOM 1555 N N . ALA A 1 202 ? -10.949 -7.992 -8.751 1.00 96.75 202 ALA A N 1
ATOM 1556 C CA . ALA A 1 202 ? -10.277 -9.023 -7.975 1.00 96.75 202 ALA A CA 1
ATOM 1557 C C . ALA A 1 202 ? -8.764 -9.051 -8.213 1.00 96.75 202 ALA A C 1
ATOM 1559 O O . ALA A 1 202 ? -8.278 -8.969 -9.343 1.00 96.75 202 ALA A O 1
ATOM 1560 N N . PHE A 1 203 ? -8.016 -9.271 -7.137 1.00 98.00 203 PHE A N 1
ATOM 1561 C CA . PHE A 1 203 ? -6.561 -9.303 -7.122 1.00 98.00 203 PHE A CA 1
ATOM 1562 C C . PHE A 1 203 ? -6.071 -10.646 -6.591 1.00 98.00 203 PHE A C 1
ATOM 1564 O O . PHE A 1 203 ? -6.559 -11.143 -5.577 1.00 98.00 203 PHE A O 1
ATOM 1571 N N . ASP A 1 204 ? -5.082 -11.227 -7.268 1.00 97.06 204 ASP A N 1
ATOM 1572 C CA . ASP A 1 204 ? -4.470 -12.488 -6.863 1.00 97.06 204 ASP A CA 1
ATOM 1573 C C . ASP A 1 204 ? -3.222 -12.233 -6.020 1.00 97.06 204 ASP A C 1
ATOM 1575 O O . ASP A 1 204 ? -2.204 -11.746 -6.514 1.00 97.06 204 ASP A O 1
ATOM 1579 N N . MET A 1 205 ? -3.283 -12.582 -4.738 1.00 96.69 205 MET A N 1
ATOM 1580 C CA . MET A 1 205 ? -2.194 -12.349 -3.792 1.00 96.69 205 MET A CA 1
ATOM 1581 C C . MET A 1 205 ? -0.988 -13.264 -3.990 1.00 96.69 205 MET A C 1
ATOM 1583 O O . MET A 1 205 ? 0.063 -12.992 -3.410 1.00 96.69 205 MET A O 1
ATOM 1587 N N . ARG A 1 206 ? -1.057 -14.250 -4.898 1.00 95.69 206 ARG A N 1
ATOM 1588 C CA . ARG A 1 206 ? 0.161 -14.903 -5.413 1.00 95.69 206 ARG A CA 1
ATOM 1589 C C . ARG A 1 206 ? 1.133 -13.898 -6.031 1.00 95.69 206 ARG A C 1
ATOM 1591 O O . ARG A 1 206 ? 2.333 -14.140 -6.051 1.00 95.69 206 ARG A O 1
ATOM 1598 N N . TRP A 1 207 ? 0.635 -12.749 -6.488 1.00 97.44 207 TRP A N 1
ATOM 1599 C CA . TRP A 1 207 ? 1.480 -11.631 -6.888 1.00 97.44 207 TRP A CA 1
ATOM 1600 C C . TRP A 1 207 ? 2.394 -11.167 -5.751 1.00 97.44 207 TRP A C 1
ATOM 1602 O O . TRP A 1 207 ? 3.592 -10.985 -5.953 1.00 97.44 207 TRP A O 1
ATOM 1612 N N . ILE A 1 208 ? 1.857 -11.022 -4.540 1.00 97.38 208 ILE A N 1
ATOM 1613 C CA . ILE A 1 208 ? 2.650 -10.615 -3.381 1.00 97.38 208 ILE A CA 1
ATOM 1614 C C . ILE A 1 208 ? 3.607 -11.735 -2.968 1.00 97.38 208 ILE A C 1
ATOM 1616 O O . ILE A 1 208 ? 4.747 -11.430 -2.631 1.00 97.38 208 ILE A O 1
ATOM 1620 N N . ASP A 1 209 ? 3.214 -13.009 -3.064 1.00 95.50 209 ASP A N 1
ATOM 1621 C CA . ASP A 1 209 ? 4.140 -14.134 -2.845 1.00 95.50 209 ASP A CA 1
ATOM 1622 C C . ASP A 1 209 ? 5.356 -14.050 -3.773 1.00 95.50 209 ASP A C 1
ATOM 1624 O O . ASP A 1 209 ? 6.498 -14.086 -3.315 1.00 95.50 209 ASP A O 1
ATOM 1628 N N . ASP A 1 210 ? 5.122 -13.873 -5.075 1.00 96.50 210 ASP A N 1
ATOM 1629 C CA . ASP A 1 210 ? 6.194 -13.798 -6.065 1.00 96.50 210 ASP A CA 1
ATOM 1630 C C . ASP A 1 210 ? 7.087 -12.572 -5.833 1.00 96.50 210 ASP A C 1
ATOM 1632 O O . ASP A 1 210 ? 8.319 -12.659 -5.859 1.00 96.50 210 ASP A O 1
ATOM 1636 N N . ARG A 1 211 ? 6.490 -11.419 -5.506 1.00 97.44 211 ARG A N 1
ATOM 1637 C CA . ARG A 1 211 ? 7.255 -10.226 -5.122 1.00 97.44 211 ARG A CA 1
ATOM 1638 C C . ARG A 1 211 ? 8.099 -10.444 -3.875 1.00 97.44 211 ARG A C 1
ATOM 1640 O O . ARG A 1 211 ? 9.107 -9.754 -3.733 1.00 97.44 211 ARG A O 1
ATOM 1647 N N . ARG A 1 212 ? 7.757 -11.401 -3.015 1.00 96.25 212 ARG A N 1
ATOM 1648 C CA . ARG A 1 212 ? 8.529 -11.749 -1.818 1.00 96.25 212 ARG A CA 1
ATOM 1649 C C . ARG A 1 212 ? 9.585 -12.834 -2.029 1.00 96.25 212 ARG A C 1
ATOM 1651 O O . ARG A 1 212 ? 10.397 -13.041 -1.132 1.00 96.25 212 ARG A O 1
ATOM 1658 N N . ASN A 1 213 ? 9.588 -13.497 -3.181 1.00 95.19 213 ASN A N 1
ATOM 1659 C CA . ASN A 1 213 ? 10.486 -14.610 -3.467 1.00 95.19 213 ASN A CA 1
ATOM 1660 C C . ASN A 1 213 ? 11.873 -14.123 -3.955 1.00 95.19 213 ASN A C 1
ATOM 1662 O O . ASN A 1 213 ? 11.956 -13.592 -5.064 1.00 95.19 213 ASN A O 1
ATOM 1666 N N . PRO A 1 214 ? 12.966 -14.315 -3.192 1.00 96.12 214 PRO A N 1
ATOM 1667 C CA . PRO A 1 214 ? 14.300 -13.842 -3.578 1.00 96.12 214 PRO A CA 1
ATOM 1668 C C . PRO A 1 214 ? 14.864 -14.520 -4.836 1.00 96.12 214 PRO A C 1
ATOM 1670 O O . PRO A 1 214 ? 15.774 -13.973 -5.447 1.00 96.12 214 PRO A O 1
ATOM 1673 N N . ASP A 1 215 ? 14.305 -15.652 -5.265 1.00 96.69 215 ASP A N 1
ATOM 1674 C CA . ASP A 1 215 ? 14.764 -16.379 -6.453 1.00 96.69 215 ASP A CA 1
ATOM 1675 C C . ASP A 1 215 ? 14.138 -15.853 -7.756 1.00 96.69 215 ASP A C 1
ATOM 1677 O O . ASP A 1 215 ? 14.548 -16.247 -8.846 1.00 96.69 215 ASP A O 1
ATOM 1681 N N . LEU A 1 216 ? 13.134 -14.972 -7.658 1.00 97.62 216 LEU A N 1
ATOM 1682 C CA . LEU A 1 216 ? 12.460 -14.375 -8.811 1.00 97.62 216 LEU A CA 1
ATOM 1683 C C . LEU A 1 216 ? 13.002 -12.978 -9.108 1.00 97.62 216 LEU A C 1
ATOM 1685 O O . LEU A 1 216 ? 13.129 -12.143 -8.202 1.00 97.62 216 LEU A O 1
ATOM 1689 N N . ASP A 1 217 ? 13.249 -12.710 -10.389 1.00 98.06 217 ASP A N 1
ATOM 1690 C CA . ASP A 1 217 ? 13.487 -11.353 -10.885 1.00 98.06 217 ASP A CA 1
ATOM 1691 C C . ASP A 1 217 ? 12.205 -10.502 -10.839 1.00 98.06 217 ASP A C 1
ATOM 1693 O O . ASP A 1 217 ? 11.100 -10.995 -10.582 1.00 98.06 217 ASP A O 1
ATOM 1697 N N . SER A 1 218 ? 12.329 -9.194 -11.065 1.00 96.69 218 SER A N 1
ATOM 1698 C CA . SER A 1 218 ? 11.195 -8.272 -10.988 1.00 96.69 218 SER A CA 1
ATOM 1699 C C . SER A 1 218 ? 10.117 -8.521 -12.052 1.00 96.69 218 SER A C 1
ATOM 1701 O O . SER A 1 218 ? 8.948 -8.215 -11.811 1.00 96.69 218 SER A O 1
ATOM 1703 N N . LEU A 1 219 ? 10.445 -9.108 -13.204 1.00 97.38 219 LEU A N 1
ATOM 1704 C CA . LEU A 1 219 ? 9.460 -9.438 -14.235 1.00 97.38 219 LEU A CA 1
ATOM 1705 C C . LEU A 1 219 ? 8.610 -10.638 -13.801 1.00 97.38 219 LEU A C 1
ATOM 1707 O O . LEU A 1 219 ? 7.379 -10.560 -13.787 1.00 97.38 219 LEU A O 1
ATOM 1711 N N . GLN A 1 220 ? 9.264 -11.721 -13.384 1.00 98.25 220 GLN A N 1
ATOM 1712 C CA . GLN A 1 220 ? 8.633 -12.922 -12.843 1.00 98.25 220 GLN A CA 1
ATOM 1713 C C . GLN A 1 220 ? 7.812 -12.599 -11.596 1.00 98.25 220 GLN A C 1
ATOM 1715 O O . GLN A 1 220 ? 6.685 -13.077 -11.461 1.00 98.25 220 GLN A O 1
ATOM 1720 N N . ALA A 1 221 ? 8.338 -11.724 -10.735 1.00 97.88 221 ALA A N 1
ATOM 1721 C CA . ALA A 1 221 ? 7.677 -11.236 -9.534 1.00 97.88 221 ALA A CA 1
ATOM 1722 C C . ALA A 1 221 ? 6.325 -10.551 -9.805 1.00 97.88 221 ALA A C 1
ATOM 1724 O O . ALA A 1 221 ? 5.501 -10.447 -8.902 1.00 97.88 221 ALA A O 1
ATOM 1725 N N . ASN A 1 222 ? 6.078 -10.074 -11.030 1.00 98.12 222 ASN A N 1
ATOM 1726 C CA . ASN A 1 222 ? 4.846 -9.386 -11.416 1.00 98.12 222 ASN A CA 1
ATOM 1727 C C . ASN A 1 222 ? 3.915 -10.231 -12.309 1.00 98.12 222 ASN A C 1
ATOM 1729 O O . ASN A 1 222 ? 2.920 -9.705 -12.803 1.00 98.12 222 ASN A O 1
ATOM 1733 N N . ARG A 1 223 ? 4.167 -11.535 -12.505 1.00 97.50 223 ARG A N 1
ATOM 1734 C CA . ARG A 1 223 ? 3.364 -12.380 -13.419 1.00 97.50 223 ARG A CA 1
ATOM 1735 C C . ARG A 1 223 ? 1.877 -12.502 -13.053 1.00 97.50 223 ARG A C 1
ATOM 1737 O O . ARG A 1 223 ? 1.058 -12.736 -13.936 1.00 97.50 223 ARG A O 1
ATOM 1744 N N . TYR A 1 224 ? 1.523 -12.349 -11.773 1.00 97.38 224 TYR A N 1
ATOM 1745 C CA . TYR A 1 224 ? 0.128 -12.381 -11.303 1.00 97.38 224 TYR A CA 1
ATOM 1746 C C . TYR A 1 224 ? -0.488 -10.990 -11.093 1.00 97.38 224 TYR A C 1
ATOM 1748 O O . TYR A 1 224 ? -1.651 -10.900 -10.692 1.00 97.38 224 TYR A O 1
ATOM 1756 N N . ALA A 1 225 ? 0.254 -9.916 -11.380 1.00 97.50 225 ALA A N 1
ATOM 1757 C CA . ALA A 1 225 ? -0.254 -8.552 -11.286 1.00 97.50 225 ALA A CA 1
ATOM 1758 C C . ALA A 1 225 ? -1.499 -8.349 -12.185 1.00 97.50 225 ALA A C 1
ATOM 1760 O O . ALA A 1 225 ? -1.675 -9.059 -13.188 1.00 97.50 225 ALA A O 1
ATOM 1761 N N . PRO A 1 226 ? -2.391 -7.401 -11.845 1.00 97.00 226 PRO A N 1
ATOM 1762 C CA . PRO A 1 226 ? -3.499 -7.032 -12.723 1.00 97.00 226 PRO A CA 1
ATOM 1763 C C . PRO A 1 226 ? -2.973 -6.394 -14.017 1.00 97.00 226 PRO A C 1
ATOM 1765 O O . PRO A 1 226 ? -1.901 -5.780 -14.029 1.00 97.00 226 PRO A O 1
ATOM 1768 N N . LEU A 1 227 ? -3.745 -6.488 -15.105 1.00 97.06 227 LEU A N 1
ATOM 1769 C CA . LEU A 1 227 ? -3.338 -5.956 -16.413 1.00 97.06 227 LEU A CA 1
ATOM 1770 C C . LEU A 1 227 ? -3.039 -4.452 -16.359 1.00 97.06 227 LEU A C 1
ATOM 1772 O O . LEU A 1 227 ? -2.074 -3.991 -16.968 1.00 97.06 227 LEU A O 1
ATOM 1776 N N . SER A 1 228 ? -3.812 -3.708 -15.568 1.00 98.00 228 SER A N 1
ATOM 1777 C CA . SER A 1 228 ? -3.616 -2.281 -15.304 1.00 98.00 228 SER A CA 1
ATOM 1778 C C . SER A 1 228 ? -2.245 -1.964 -14.701 1.00 98.00 228 SER A C 1
ATOM 1780 O O . SER A 1 228 ? -1.601 -0.997 -15.108 1.00 98.00 228 SER A O 1
ATOM 1782 N N . TRP A 1 229 ? -1.737 -2.814 -13.801 1.00 98.44 229 TRP A N 1
ATOM 1783 C CA . TRP A 1 229 ? -0.387 -2.664 -13.249 1.00 98.44 229 TRP A CA 1
ATOM 1784 C C . TRP A 1 229 ? 0.682 -2.930 -14.308 1.00 98.44 229 TRP A C 1
ATOM 1786 O O . TRP A 1 229 ? 1.599 -2.131 -14.481 1.00 98.44 229 TRP A O 1
ATOM 1796 N N . SER A 1 230 ? 0.557 -4.021 -15.069 1.00 97.81 230 SER A N 1
ATOM 1797 C CA . SER A 1 230 ? 1.491 -4.327 -16.162 1.00 97.81 230 SER A CA 1
ATOM 1798 C C . SER A 1 230 ? 1.517 -3.220 -17.221 1.00 97.81 230 SER A C 1
ATOM 1800 O O . SER A 1 230 ? 2.581 -2.877 -17.741 1.00 97.81 230 SER A O 1
ATOM 1802 N N . ARG A 1 231 ? 0.357 -2.621 -17.516 1.00 98.31 231 ARG A N 1
ATOM 1803 C CA . ARG A 1 231 ? 0.241 -1.480 -18.424 1.00 98.31 231 ARG A CA 1
ATOM 1804 C C . ARG A 1 231 ? 0.956 -0.252 -17.873 1.00 98.31 231 ARG A C 1
ATOM 1806 O O . ARG A 1 231 ? 1.752 0.338 -18.597 1.00 98.31 231 ARG A O 1
ATOM 1813 N N . TRP A 1 232 ? 0.750 0.084 -16.600 1.00 98.56 232 TRP A N 1
ATOM 1814 C CA . TRP A 1 232 ? 1.491 1.159 -15.937 1.00 98.56 232 TRP A CA 1
ATOM 1815 C C . TRP A 1 232 ? 3.004 0.934 -15.969 1.00 98.56 232 TRP A C 1
ATOM 1817 O O . TRP A 1 232 ? 3.763 1.834 -16.315 1.00 98.56 232 TRP A O 1
ATOM 1827 N N . VAL A 1 233 ? 3.467 -0.284 -15.685 1.00 98.44 233 VAL A N 1
ATOM 1828 C CA . VAL A 1 233 ? 4.895 -0.615 -15.765 1.00 98.44 233 VAL A CA 1
ATOM 1829 C C . VAL A 1 233 ? 5.448 -0.332 -17.165 1.00 98.44 233 VAL A C 1
ATOM 1831 O O . VAL A 1 233 ? 6.540 0.219 -17.291 1.00 98.44 233 VAL A O 1
ATOM 1834 N N . ARG A 1 234 ? 4.698 -0.630 -18.229 1.00 98.25 234 ARG A N 1
ATOM 1835 C CA . ARG A 1 234 ? 5.125 -0.382 -19.613 1.00 98.25 234 ARG A CA 1
ATOM 1836 C C . ARG A 1 234 ? 5.065 1.095 -20.011 1.00 98.25 234 ARG A C 1
ATOM 1838 O O . ARG A 1 234 ? 6.019 1.601 -20.591 1.00 98.25 234 ARG A O 1
ATOM 1845 N N . GLU A 1 235 ? 3.963 1.769 -19.706 1.00 98.12 235 GLU A N 1
ATOM 1846 C CA . GLU A 1 235 ? 3.598 3.082 -20.267 1.00 98.12 235 GLU A CA 1
ATOM 1847 C C . GLU A 1 235 ? 3.836 4.256 -19.295 1.00 98.12 235 GLU A C 1
ATOM 1849 O O . GLU A 1 235 ? 3.813 5.419 -19.698 1.00 98.12 235 GLU A O 1
ATOM 1854 N N . GLY A 1 236 ? 4.097 3.971 -18.018 1.00 97.25 236 GLY A N 1
ATOM 1855 C CA . GLY A 1 236 ? 4.273 4.965 -16.963 1.00 97.25 236 GLY A CA 1
ATOM 1856 C C . GLY A 1 236 ? 3.004 5.780 -16.711 1.00 97.25 236 GLY A C 1
ATOM 1857 O O . GLY A 1 236 ? 1.880 5.292 -16.842 1.00 97.25 236 GLY A O 1
ATOM 1858 N N . ASN A 1 237 ? 3.185 7.055 -16.366 1.00 93.81 237 ASN A N 1
ATOM 1859 C CA . ASN A 1 237 ? 2.090 7.941 -15.958 1.00 93.81 237 ASN A CA 1
ATOM 1860 C C . ASN A 1 237 ? 1.093 8.257 -17.087 1.00 93.81 237 ASN A C 1
ATOM 1862 O O . ASN A 1 237 ? -0.041 8.640 -16.815 1.00 93.81 237 ASN A O 1
ATOM 1866 N N . HIS A 1 238 ? 1.461 8.043 -18.353 1.00 94.88 238 HIS A N 1
ATOM 1867 C CA . HIS A 1 238 ? 0.534 8.213 -19.476 1.00 94.88 238 HIS A CA 1
ATOM 1868 C C . HIS A 1 238 ? -0.620 7.201 -19.464 1.00 94.88 238 HIS A C 1
ATOM 1870 O O . HIS A 1 238 ? -1.657 7.460 -20.071 1.00 94.88 238 HIS A O 1
ATOM 1876 N N . ALA A 1 239 ? -0.468 6.078 -18.757 1.00 96.56 239 ALA A N 1
ATOM 1877 C CA . ALA A 1 239 ? -1.492 5.043 -18.690 1.00 96.56 239 ALA A CA 1
ATOM 1878 C C . ALA A 1 239 ? -2.657 5.384 -17.750 1.00 96.56 239 ALA A C 1
ATOM 1880 O O . ALA A 1 239 ? -3.702 4.746 -17.868 1.00 96.56 239 ALA A O 1
ATOM 1881 N N . PHE A 1 240 ? -2.514 6.361 -16.835 1.00 95.06 240 PHE A N 1
ATOM 1882 C CA . PHE A 1 240 ? -3.501 6.640 -15.774 1.00 95.06 240 PHE A CA 1
ATOM 1883 C C . PHE A 1 240 ? -4.965 6.683 -16.237 1.00 95.06 240 PHE A C 1
ATOM 1885 O O . PHE A 1 240 ? -5.776 6.007 -15.604 1.00 95.06 240 PHE A O 1
ATOM 1892 N N . PRO A 1 241 ? -5.324 7.350 -17.353 1.00 93.56 241 PRO A N 1
ATOM 1893 C CA . PRO A 1 241 ? -6.711 7.391 -17.823 1.00 93.56 241 PRO A CA 1
ATOM 1894 C C . PRO A 1 241 ? -7.337 6.020 -18.127 1.00 93.56 241 PRO A C 1
ATOM 1896 O O . PRO A 1 241 ? -8.553 5.920 -18.226 1.00 93.56 241 PRO A O 1
ATOM 1899 N N . GLN A 1 242 ? -6.524 4.979 -18.326 1.00 93.75 242 GLN A N 1
ATOM 1900 C CA . GLN A 1 242 ? -6.962 3.643 -18.751 1.00 93.75 242 GLN A CA 1
ATOM 1901 C C . GLN A 1 242 ? -6.764 2.570 -17.679 1.00 93.75 242 GLN A C 1
ATOM 1903 O O . GLN A 1 242 ? -7.258 1.460 -17.842 1.00 93.75 242 GLN A O 1
ATOM 1908 N N . ILE A 1 243 ? -5.977 2.863 -16.644 1.00 96.38 243 ILE A N 1
ATOM 1909 C CA . ILE A 1 243 ? -5.606 1.899 -15.598 1.00 96.38 243 ILE A CA 1
ATOM 1910 C C . ILE A 1 243 ? -6.220 2.249 -14.252 1.00 96.38 243 ILE A C 1
ATOM 1912 O O . ILE A 1 243 ? -6.026 1.493 -13.310 1.00 96.38 243 ILE A O 1
ATOM 1916 N N . GLN A 1 244 ? -6.854 3.413 -14.117 1.00 96.50 244 GLN A N 1
ATOM 1917 C CA . GLN A 1 244 ? -7.464 3.853 -12.871 1.00 96.50 244 GLN A CA 1
ATOM 1918 C C . GLN A 1 244 ? -8.873 3.274 -12.759 1.00 96.50 244 GLN A C 1
ATOM 1920 O O . GLN A 1 244 ? -9.656 3.348 -13.707 1.00 96.50 244 GLN A O 1
ATOM 1925 N N . ARG A 1 245 ? -9.193 2.708 -11.593 1.00 95.06 245 ARG A N 1
ATOM 1926 C CA . ARG A 1 245 ? -10.520 2.173 -11.291 1.00 95.06 245 ARG A CA 1
ATOM 1927 C C . ARG A 1 245 ? -11.567 3.262 -11.497 1.00 95.06 245 ARG A C 1
ATOM 1929 O O . ARG A 1 245 ? -11.446 4.360 -10.960 1.00 95.06 245 ARG A O 1
ATOM 1936 N N . SER A 1 246 ? -12.620 2.932 -12.229 1.00 91.62 246 SER A N 1
ATOM 1937 C CA . SER A 1 246 ? -13.797 3.779 -12.362 1.00 91.62 246 SER A CA 1
ATOM 1938 C C . SER A 1 246 ? -15.043 2.911 -12.308 1.00 91.62 246 SER A C 1
ATOM 1940 O O . SER A 1 246 ? -15.164 1.937 -13.048 1.00 91.62 246 SER A O 1
ATOM 1942 N N . VAL A 1 247 ? -15.969 3.256 -11.418 1.00 85.25 247 VAL A N 1
ATOM 1943 C CA . VAL A 1 247 ? -17.283 2.621 -11.338 1.00 85.25 247 VAL A CA 1
ATOM 1944 C C . VAL A 1 247 ? -18.295 3.604 -11.896 1.00 85.25 247 VAL A C 1
ATOM 1946 O O . VAL A 1 247 ? -18.594 4.619 -11.270 1.00 85.25 247 VAL A O 1
ATOM 1949 N N . ILE A 1 248 ? -18.827 3.306 -13.080 1.00 72.19 248 ILE A N 1
ATOM 1950 C CA . ILE A 1 248 ? -19.963 4.049 -13.624 1.00 72.19 248 ILE A CA 1
ATOM 1951 C C . ILE A 1 248 ? -21.203 3.603 -12.835 1.00 72.19 248 ILE A C 1
ATOM 1953 O O . ILE A 1 248 ? -21.509 2.407 -12.834 1.00 72.19 248 ILE A O 1
ATOM 1957 N N . PRO A 1 249 ? -21.926 4.511 -12.152 1.00 56.38 249 PRO A N 1
ATOM 1958 C CA . PRO A 1 249 ? -23.189 4.156 -11.520 1.00 56.38 249 PRO A CA 1
ATOM 1959 C C . PRO A 1 249 ? -24.152 3.600 -12.577 1.00 56.38 249 PRO A C 1
ATOM 1961 O O . PRO A 1 249 ? -24.178 4.127 -13.693 1.00 56.38 249 PRO A O 1
ATOM 1964 N N . PRO A 1 250 ? -24.968 2.578 -12.265 1.00 49.41 250 PRO A N 1
ATOM 1965 C CA . PRO A 1 250 ? -25.992 2.134 -13.200 1.00 49.41 250 PRO A CA 1
ATOM 1966 C C . PRO A 1 250 ? -26.879 3.330 -13.592 1.00 49.41 250 PRO A C 1
ATOM 1968 O O . PRO A 1 250 ? -27.146 4.193 -12.744 1.00 49.41 250 PRO A O 1
ATOM 1971 N N . PRO A 1 251 ? -27.319 3.427 -14.862 1.00 47.22 251 PRO A N 1
ATOM 1972 C CA . PRO A 1 251 ? -28.197 4.507 -15.285 1.00 47.22 251 PRO A CA 1
ATOM 1973 C C . PRO A 1 251 ? -29.424 4.526 -14.374 1.00 47.22 251 PRO A C 1
ATOM 1975 O O . PRO A 1 251 ? -30.023 3.483 -14.110 1.00 47.22 251 PRO A O 1
ATOM 1978 N N . ARG A 1 252 ? -29.782 5.711 -13.863 1.00 48.97 252 ARG A N 1
ATOM 1979 C CA . ARG A 1 252 ? -30.998 5.885 -13.065 1.00 48.97 252 ARG A CA 1
ATOM 1980 C C . ARG A 1 252 ? -32.178 5.441 -13.923 1.00 48.97 252 ARG A C 1
ATOM 1982 O O . ARG A 1 252 ? -32.533 6.131 -14.875 1.00 48.97 252 ARG A O 1
ATOM 1989 N N . THR A 1 253 ? -32.777 4.299 -13.607 1.00 51.12 253 THR A N 1
ATOM 1990 C CA . THR A 1 253 ? -34.082 3.944 -14.160 1.00 51.12 253 THR A CA 1
ATOM 1991 C C . THR A 1 253 ? -35.073 4.944 -13.586 1.00 51.12 253 THR A C 1
ATOM 1993 O O . THR A 1 253 ? -35.313 4.949 -12.379 1.00 51.12 253 THR A O 1
ATOM 1996 N N . GLY A 1 254 ? -35.547 5.855 -14.434 1.00 57.03 254 GLY A N 1
ATOM 1997 C CA . GLY A 1 254 ? -36.571 6.823 -14.069 1.00 57.03 254 GLY A CA 1
ATOM 1998 C C . GLY A 1 254 ? -37.813 6.100 -13.559 1.00 57.03 254 GLY A C 1
ATOM 1999 O O . GLY A 1 254 ? -38.285 5.162 -14.201 1.00 57.03 254 GLY A O 1
ATOM 2000 N N . SER A 1 255 ? -38.270 6.519 -12.382 1.00 44.19 255 SER A N 1
ATOM 2001 C CA . SER A 1 255 ? -39.609 6.273 -11.843 1.00 44.19 255 SER A CA 1
ATOM 2002 C C . SER A 1 255 ? -40.672 6.965 -12.682 1.00 44.19 255 SER A C 1
ATOM 2004 O O . SER A 1 255 ? -40.411 8.144 -13.024 1.00 44.19 255 SER A O 1
#

InterPro domains:
  IPR041409 Restriction endonuclease AspBHI, N-terminal [PF18062] (79-238)

Radius of gyration: 18.4 Å; chains: 1; bounding box: 58×47×41 Å